Protein AF-A0A970PGW1-F1 (afdb_monomer)

Secondary structure (DSSP, 8-state):
-----TTSBPBHHHHHHHHHHHTT--GGG--S-S-TTS-TT-TTHHHHHHHHHTTS---SSSS---TTSB-BHHHHHHHHHHHHHHTT------S-----TTGGGS-GGGHHHHHHHHHTTSS---GGG---TTSBPBHHHHHHHHHHHHHHHH-GGGGSEEEE-TTS-EEEEETTEEP-SEEEEETTEEEEE-TTSPBP-SEEETTEEE-TTSPBPP-

Foldseek 3Di:
DDDLQQFDFAFPLRLLQVLCVVVVHPLVVQQDAQAPVDDGPPPSRSSVVVCVVLVLDHAPDRHHRRRGDFDFLLRLLSSVVSSCVSVVHDQDQLADFDQAPVNVVRDPVRNVSVRSCCRSLLAFADPPRHRRGGDGDGSNLVVSSVVSVVVCVVPSNVSAAWDAHSHRFTWHHDSRYTDEPDWDQDPNWIWHAYRSRGTDEQDADPNFGAHRVRTTDDD

Structure (mmCIF, N/CA/C/O backbone):
data_AF-A0A970PGW1-F1
#
_entry.id   AF-A0A970PGW1-F1
#
loop_
_atom_site.group_PDB
_atom_site.id
_atom_site.type_symbol
_atom_site.label_atom_id
_atom_site.label_alt_id
_atom_site.label_comp_id
_atom_site.label_asym_id
_atom_site.label_entity_id
_atom_site.label_seq_id
_atom_site.pdbx_PDB_ins_code
_atom_site.Cartn_x
_atom_site.Cartn_y
_atom_site.Cartn_z
_atom_site.occupancy
_atom_site.B_iso_or_equiv
_atom_site.auth_seq_id
_atom_site.auth_comp_id
_atom_site.auth_asym_id
_atom_site.auth_atom_id
_atom_site.pdbx_PDB_model_num
ATOM 1 N N . MET A 1 1 ? -26.359 6.763 -5.182 1.00 41.88 1 MET A N 1
ATOM 2 C CA . MET A 1 1 ? -25.264 6.219 -6.017 1.00 41.88 1 MET A CA 1
ATOM 3 C C . MET A 1 1 ? -24.018 6.079 -5.146 1.00 41.88 1 MET A C 1
ATOM 5 O O . MET A 1 1 ? -23.576 7.086 -4.607 1.00 41.88 1 MET A O 1
ATOM 9 N N . LYS A 1 2 ? -23.495 4.864 -4.924 1.00 62.97 2 LYS A N 1
ATOM 10 C CA . LYS A 1 2 ? -22.219 4.678 -4.207 1.00 62.97 2 LYS A CA 1
ATOM 11 C C . LYS A 1 2 ? -21.085 4.981 -5.196 1.00 62.97 2 LYS A C 1
ATOM 13 O O . LYS A 1 2 ? -20.931 4.252 -6.167 1.00 62.97 2 LYS A O 1
ATOM 18 N N . LYS A 1 3 ? -20.362 6.089 -5.004 1.00 83.75 3 LYS A N 1
ATOM 19 C CA . LYS A 1 3 ? -19.182 6.450 -5.810 1.00 83.75 3 LYS A CA 1
ATOM 20 C C . LYS A 1 3 ? -17.939 5.800 -5.194 1.00 83.75 3 LYS A C 1
ATOM 22 O O . LYS A 1 3 ? -17.823 5.768 -3.973 1.00 83.75 3 LYS A O 1
ATOM 27 N N . PHE A 1 4 ? -17.034 5.276 -6.023 1.00 84.19 4 PHE A N 1
ATOM 28 C CA . PHE A 1 4 ? -15.793 4.644 -5.553 1.00 84.19 4 PHE A CA 1
ATOM 29 C C . PHE A 1 4 ? -14.828 5.647 -4.899 1.00 84.19 4 PHE A C 1
ATOM 31 O O . PHE A 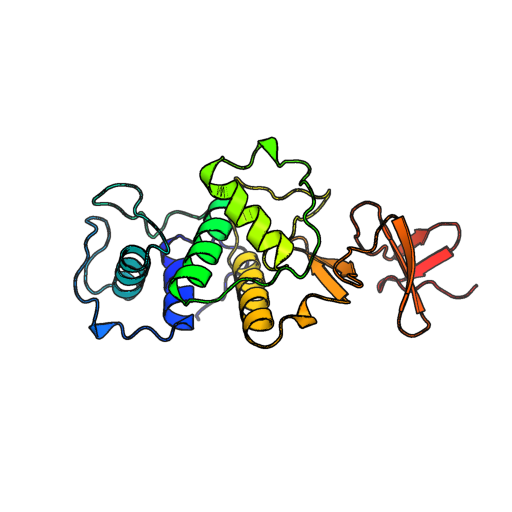1 4 ? -14.155 5.285 -3.936 1.00 84.19 4 PHE A O 1
ATOM 38 N N . SER A 1 5 ? -14.824 6.900 -5.375 1.00 90.88 5 SER A N 1
ATOM 39 C CA . SER A 1 5 ? -14.019 8.021 -4.862 1.00 90.88 5 SER A CA 1
ATOM 40 C C . SER A 1 5 ? -12.519 7.690 -4.748 1.00 90.88 5 SER A C 1
ATOM 42 O O . SER A 1 5 ? -11.995 7.674 -3.634 1.00 90.88 5 SER A O 1
ATOM 44 N N . PRO A 1 6 ? -11.840 7.390 -5.874 1.00 92.81 6 PRO A N 1
ATOM 45 C CA . PRO A 1 6 ? -10.460 6.889 -5.883 1.00 92.81 6 PRO A CA 1
ATOM 46 C C . PRO A 1 6 ? -9.469 7.835 -5.196 1.00 92.81 6 PRO A C 1
ATOM 48 O O . PRO A 1 6 ? -8.634 7.367 -4.429 1.00 92.81 6 PRO A O 1
ATOM 51 N N . ASP A 1 7 ? -9.632 9.145 -5.388 1.00 94.44 7 ASP A N 1
ATOM 52 C CA . ASP A 1 7 ? -8.685 10.168 -4.917 1.00 94.44 7 ASP A CA 1
ATOM 53 C C . ASP A 1 7 ? -8.936 10.618 -3.470 1.00 94.44 7 ASP A C 1
ATOM 55 O O . ASP A 1 7 ? -8.206 11.436 -2.917 1.00 94.44 7 ASP A O 1
ATOM 59 N N . SER A 1 8 ? -9.995 10.116 -2.829 1.00 95.12 8 SER A N 1
ATOM 60 C CA . SER A 1 8 ? -10.241 10.413 -1.417 1.00 95.12 8 SER A CA 1
ATOM 61 C C . SER A 1 8 ? -9.285 9.619 -0.538 1.00 95.12 8 SER A C 1
ATOM 63 O O . SER A 1 8 ? -9.071 8.430 -0.779 1.00 95.12 8 SER A O 1
ATOM 65 N N . TYR A 1 9 ? -8.766 10.243 0.520 1.00 97.12 9 TYR A N 1
ATOM 66 C CA . TYR A 1 9 ? -7.937 9.536 1.489 1.00 97.12 9 TYR A CA 1
ATOM 67 C C . TYR A 1 9 ? -8.718 8.425 2.186 1.00 97.12 9 TYR A C 1
ATOM 69 O O . TYR A 1 9 ? -9.875 8.604 2.585 1.00 97.12 9 TYR A O 1
ATOM 77 N N . ILE A 1 10 ? -8.081 7.268 2.344 1.00 96.00 10 ILE A N 1
ATOM 78 C CA . ILE A 1 10 ? -8.645 6.178 3.129 1.00 96.00 10 ILE A CA 1
ATOM 79 C C . ILE A 1 10 ? -8.407 6.431 4.619 1.00 96.00 10 ILE A C 1
ATOM 81 O O . ILE A 1 10 ? -7.370 6.949 5.038 1.00 96.00 10 ILE A O 1
ATOM 85 N N . THR A 1 11 ? -9.398 6.082 5.434 1.00 96.56 11 THR A N 1
ATOM 86 C CA . THR A 1 11 ? -9.320 6.225 6.887 1.00 96.56 11 THR A CA 1
ATOM 87 C C . THR A 1 11 ? -8.890 4.921 7.546 1.00 96.56 11 THR A C 1
ATOM 89 O O . THR A 1 11 ? -9.058 3.837 6.980 1.00 96.56 11 THR A O 1
ATOM 92 N N . ARG A 1 12 ? -8.403 5.011 8.787 1.00 97.00 12 ARG A N 1
ATOM 93 C CA . ARG A 1 12 ? -8.057 3.845 9.620 1.00 97.00 12 ARG A CA 1
ATOM 94 C C . ARG A 1 12 ? -9.189 2.823 9.693 1.00 97.00 12 ARG A C 1
ATOM 96 O O . ARG A 1 12 ? -8.965 1.644 9.447 1.00 97.00 12 ARG A O 1
ATOM 103 N N . GLY A 1 13 ? -10.408 3.288 9.983 1.00 96.12 13 GLY A N 1
ATOM 104 C CA . GLY A 1 13 ? -11.591 2.431 10.078 1.00 96.12 13 GLY A CA 1
ATOM 105 C C . GLY A 1 13 ? -11.953 1.783 8.741 1.00 96.12 13 GLY A C 1
ATOM 106 O O . GLY A 1 13 ? -12.317 0.609 8.701 1.00 96.12 13 GLY A O 1
ATOM 107 N N . ALA A 1 14 ? -11.808 2.517 7.634 1.00 96.00 14 ALA A N 1
ATOM 108 C CA . ALA A 1 14 ? -12.090 1.992 6.303 1.00 96.00 14 ALA A CA 1
ATOM 109 C C . ALA A 1 14 ? -11.092 0.903 5.878 1.00 96.00 14 ALA A C 1
ATOM 111 O O . ALA A 1 14 ? -11.518 -0.098 5.302 1.00 96.00 14 ALA A O 1
ATOM 112 N N . LEU A 1 15 ? -9.800 1.065 6.189 1.00 97.56 15 LEU A N 1
ATOM 113 C CA . LEU A 1 15 ? -8.778 0.058 5.895 1.00 97.56 15 LEU A CA 1
ATOM 114 C C . LEU A 1 15 ? -9.049 -1.252 6.646 1.00 97.56 15 LEU A C 1
ATOM 116 O O . LEU A 1 15 ? -9.149 -2.300 6.013 1.00 97.56 15 LEU A O 1
ATOM 120 N N . VAL A 1 16 ? -9.251 -1.210 7.967 1.00 97.56 16 VAL A N 1
ATOM 121 C CA . VAL A 1 16 ? -9.511 -2.445 8.735 1.00 97.56 16 VAL A CA 1
ATOM 122 C C . VAL A 1 16 ? -10.857 -3.082 8.401 1.00 97.56 16 VAL A C 1
ATOM 124 O O . VAL A 1 16 ? -10.974 -4.301 8.409 1.00 97.56 16 VAL A O 1
ATOM 127 N N . THR A 1 17 ? -11.851 -2.283 8.003 1.00 96.81 17 THR A N 1
ATOM 128 C CA . THR A 1 17 ? -13.107 -2.815 7.451 1.00 96.81 17 THR A CA 1
ATOM 129 C C . THR A 1 17 ? -12.861 -3.594 6.157 1.00 96.81 17 THR A C 1
ATOM 131 O O . THR A 1 17 ? -13.476 -4.636 5.945 1.00 96.81 17 THR A O 1
ATOM 134 N N . ALA A 1 18 ? -11.979 -3.109 5.275 1.00 96.56 18 ALA A N 1
ATOM 135 C CA . ALA A 1 18 ? -11.628 -3.827 4.051 1.00 96.56 18 ALA A CA 1
ATOM 136 C C . ALA A 1 18 ? -10.903 -5.145 4.365 1.00 96.56 18 ALA A C 1
ATOM 138 O O . ALA A 1 18 ? -11.280 -6.181 3.823 1.00 96.56 18 ALA A O 1
ATOM 139 N N . LEU A 1 19 ? -9.938 -5.121 5.289 1.00 97.56 19 LEU A N 1
ATOM 140 C CA . LEU A 1 19 ? -9.188 -6.310 5.710 1.00 97.56 19 LEU A CA 1
ATOM 141 C C . LEU A 1 19 ? -10.070 -7.356 6.396 1.00 97.56 19 LEU A C 1
ATOM 143 O O . LEU A 1 19 ? -9.983 -8.535 6.075 1.00 97.56 19 LEU A O 1
ATOM 147 N N . GLY A 1 20 ? -10.967 -6.939 7.289 1.00 96.88 20 GLY A N 1
ATOM 148 C CA . GLY A 1 20 ? -11.872 -7.867 7.962 1.00 96.88 20 GLY A CA 1
ATOM 149 C C . GLY A 1 20 ? -12.907 -8.481 7.018 1.00 96.88 20 GLY A C 1
ATOM 150 O O . GLY A 1 20 ? -13.279 -9.637 7.181 1.00 96.88 20 GLY A O 1
ATOM 151 N N . ARG A 1 21 ? -13.332 -7.756 5.974 1.00 95.75 21 ARG A N 1
ATOM 152 C CA . ARG A 1 21 ? -14.133 -8.348 4.888 1.00 95.75 21 ARG A CA 1
ATOM 153 C C . ARG A 1 21 ? -13.336 -9.344 4.058 1.00 95.75 21 ARG A C 1
ATOM 155 O O . ARG A 1 21 ? -13.880 -10.374 3.691 1.00 95.75 21 ARG A O 1
ATOM 162 N N . MET A 1 22 ? -12.074 -9.035 3.771 1.00 93.50 22 MET A N 1
ATOM 163 C CA . MET A 1 22 ? -11.167 -9.933 3.055 1.00 93.50 22 MET A CA 1
ATOM 164 C C . MET A 1 22 ? -10.878 -11.214 3.852 1.00 93.50 22 MET A C 1
ATOM 166 O O . MET A 1 22 ? -10.713 -12.268 3.258 1.00 93.50 22 MET A O 1
ATOM 170 N N . ALA A 1 23 ? -10.879 -11.128 5.185 1.00 93.50 23 ALA A N 1
ATOM 171 C CA . ALA A 1 23 ? -10.781 -12.266 6.098 1.00 93.50 23 ALA A CA 1
ATOM 172 C C . ALA A 1 23 ? -12.127 -12.970 6.374 1.00 93.50 23 ALA A C 1
ATOM 174 O O . ALA A 1 23 ? -12.176 -13.843 7.234 1.00 93.50 23 ALA A O 1
ATOM 175 N N . GLU A 1 24 ? -13.215 -12.565 5.706 1.00 94.12 24 GLU A N 1
ATOM 176 C CA . GLU A 1 24 ? -14.565 -13.118 5.899 1.00 94.12 24 GLU A CA 1
ATOM 177 C C . GLU A 1 24 ? -15.030 -13.126 7.371 1.00 94.12 24 GLU A C 1
ATOM 179 O O . GLU A 1 24 ? -15.673 -14.062 7.844 1.00 94.12 24 GLU A O 1
ATOM 184 N N . LEU A 1 25 ? -14.710 -12.057 8.110 1.00 95.38 25 LEU A N 1
ATOM 185 C CA . LEU A 1 25 ? -14.993 -11.947 9.540 1.00 95.38 25 LEU A CA 1
ATOM 186 C C . LEU A 1 25 ? -16.481 -12.159 9.866 1.00 95.38 25 LEU A C 1
ATOM 188 O O . LEU A 1 25 ? -17.348 -11.419 9.391 1.00 95.38 25 LEU A O 1
ATOM 192 N N . ASP A 1 26 ? -16.756 -13.078 10.793 1.00 94.50 26 ASP A N 1
ATOM 193 C CA . ASP A 1 26 ? -18.057 -13.180 11.455 1.00 94.50 26 ASP A CA 1
ATOM 194 C C . ASP A 1 26 ? -18.230 -12.036 12.461 1.00 94.50 26 ASP A C 1
ATOM 196 O O . ASP A 1 26 ? -17.780 -12.089 13.610 1.00 94.50 26 ASP A O 1
ATOM 200 N N . THR A 1 27 ? -18.909 -10.978 12.022 1.00 94.25 27 THR A N 1
ATOM 201 C CA . THR A 1 27 ? -19.118 -9.767 12.822 1.00 94.25 27 THR A CA 1
ATOM 202 C C . THR A 1 27 ? -19.955 -10.001 14.079 1.00 94.25 27 THR A C 1
ATOM 204 O O . THR A 1 27 ? -19.937 -9.157 14.971 1.00 94.25 27 THR A O 1
ATOM 207 N N . ASN A 1 28 ? -20.676 -11.123 14.187 1.00 92.62 28 ASN A N 1
ATOM 208 C CA . ASN A 1 28 ? -21.498 -11.421 15.364 1.00 92.62 28 ASN A CA 1
ATOM 209 C C . ASN A 1 28 ? -20.662 -11.735 16.611 1.00 92.62 28 ASN A C 1
ATOM 211 O O . ASN A 1 28 ? -21.182 -11.664 17.720 1.00 92.62 28 ASN A O 1
ATOM 215 N N . LYS A 1 29 ? -19.369 -12.038 16.446 1.00 92.62 29 LYS A N 1
ATOM 216 C CA . LYS A 1 29 ? -18.431 -12.226 17.562 1.00 92.62 29 LYS A CA 1
ATOM 217 C C . LYS A 1 29 ? -18.026 -10.910 18.237 1.00 92.62 29 LYS A C 1
ATOM 219 O O . LYS A 1 29 ? -17.529 -10.935 19.356 1.00 92.62 29 LYS A O 1
ATOM 224 N N . TYR A 1 30 ? -18.279 -9.771 17.589 1.00 92.44 30 TYR A N 1
ATOM 225 C CA . TYR A 1 30 ? -17.793 -8.452 17.998 1.00 92.44 30 TYR A CA 1
ATOM 226 C C . TYR A 1 30 ? -18.950 -7.459 18.157 1.00 92.44 30 TYR A C 1
ATOM 228 O O . TYR A 1 30 ? -19.177 -6.587 17.318 1.00 92.44 30 TYR A O 1
ATOM 236 N N . THR A 1 31 ? -19.725 -7.607 19.234 1.00 89.62 31 THR A N 1
ATOM 237 C CA . THR A 1 31 ? -20.941 -6.804 19.475 1.00 89.62 31 THR A CA 1
ATOM 238 C C . THR A 1 31 ? -20.723 -5.572 20.355 1.00 89.62 31 THR A C 1
ATOM 240 O O . THR A 1 31 ? -21.606 -4.719 20.449 1.00 89.62 31 THR A O 1
ATOM 243 N N . THR A 1 32 ? -19.575 -5.474 21.023 1.00 89.38 32 THR A N 1
ATOM 244 C CA . THR A 1 32 ? -19.203 -4.361 21.910 1.00 89.38 32 THR A CA 1
ATOM 245 C C . THR A 1 32 ? -18.129 -3.488 21.271 1.00 89.38 32 THR A C 1
ATOM 247 O O . THR A 1 32 ? -17.485 -3.916 20.328 1.00 89.38 32 THR A O 1
ATOM 250 N N . SER A 1 33 ? -17.943 -2.266 21.777 1.00 91.94 33 SER A N 1
ATOM 251 C CA . SER A 1 33 ? -16.825 -1.395 21.396 1.00 91.94 33 SER A CA 1
ATOM 252 C C . SER A 1 33 ? -15.962 -1.125 22.623 1.00 91.94 33 SER A C 1
ATOM 254 O O . SER A 1 33 ? -16.499 -0.730 23.661 1.00 91.94 33 SER A O 1
ATOM 256 N N . SER A 1 34 ? -14.650 -1.301 22.496 1.00 94.06 34 SER A N 1
ATOM 257 C CA . SER A 1 34 ? -13.645 -0.937 23.501 1.00 94.06 34 SER A CA 1
ATOM 258 C C . SER A 1 34 ? -13.306 0.558 23.457 1.00 94.06 34 SER A C 1
ATOM 260 O O . SER A 1 34 ? -12.672 1.087 24.368 1.00 94.06 34 SER A O 1
ATOM 262 N N . PHE A 1 35 ? -13.743 1.262 22.408 1.00 95.81 35 PHE A N 1
ATOM 263 C CA . PHE A 1 35 ? -13.416 2.663 22.159 1.00 95.81 35 PHE A CA 1
ATOM 264 C C . PHE A 1 35 ? -14.615 3.590 22.372 1.00 95.81 35 PHE A C 1
ATOM 266 O O . PHE A 1 35 ? -15.720 3.343 21.885 1.00 95.81 35 PHE A O 1
ATOM 273 N N . THR A 1 36 ? -14.369 4.709 23.049 1.00 95.38 36 THR A N 1
ATOM 274 C CA . THR A 1 36 ? -15.367 5.743 23.371 1.00 95.38 36 THR A CA 1
ATOM 275 C C . THR A 1 36 ? -15.764 6.590 22.163 1.00 95.38 36 THR A C 1
ATOM 277 O O . THR A 1 36 ? -16.874 7.119 22.114 1.00 95.38 36 THR A O 1
ATOM 280 N N . ASP A 1 37 ? -14.881 6.705 21.167 1.00 95.19 37 ASP A N 1
ATOM 281 C CA . ASP A 1 37 ? -15.116 7.435 19.919 1.00 95.19 37 ASP A CA 1
ATOM 282 C C . ASP A 1 37 ? -15.743 6.566 18.813 1.00 95.19 37 ASP A C 1
ATOM 284 O O . ASP A 1 37 ? -15.896 7.009 17.671 1.00 95.19 37 ASP A O 1
ATOM 288 N N . ILE A 1 38 ? -16.156 5.343 19.158 1.00 91.62 38 ILE A N 1
ATOM 289 C CA . ILE A 1 38 ? -16.879 4.422 18.285 1.00 91.62 38 ILE A CA 1
ATOM 290 C C . ILE A 1 38 ? -18.187 4.034 18.965 1.00 91.62 38 ILE A C 1
ATOM 292 O O . ILE A 1 38 ? -18.222 3.378 20.002 1.00 91.62 38 ILE A O 1
ATOM 296 N N . LYS A 1 39 ? -19.306 4.406 18.340 1.00 82.12 39 LYS A N 1
ATOM 297 C CA . LYS A 1 39 ? -20.616 3.943 18.790 1.00 82.12 39 LYS A CA 1
ATOM 298 C C . LYS A 1 39 ? -20.767 2.452 18.466 1.00 82.12 39 LYS A C 1
ATOM 300 O O . LYS A 1 39 ? -20.655 2.059 17.298 1.00 82.12 39 LYS A O 1
ATOM 305 N N . ALA A 1 40 ? -21.065 1.650 19.488 1.00 72.69 40 ALA A N 1
ATOM 306 C CA . ALA A 1 40 ? -21.402 0.238 19.326 1.00 72.69 40 ALA A CA 1
ATOM 307 C C . ALA A 1 40 ? -22.581 0.06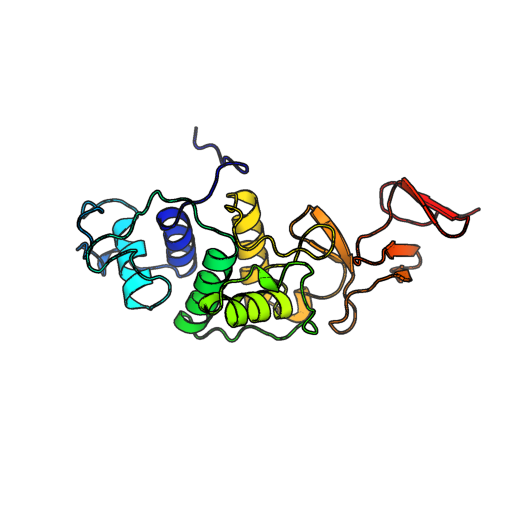3 18.347 1.00 72.69 40 ALA A C 1
ATOM 309 O O . ALA A 1 40 ? -23.499 0.889 18.304 1.00 72.69 40 ALA A O 1
ATOM 310 N N . GLY A 1 41 ? -22.534 -0.992 17.530 1.00 69.19 41 GLY A N 1
ATOM 311 C CA . GLY A 1 41 ? -23.543 -1.273 16.500 1.00 69.19 41 GLY A CA 1
ATOM 312 C C . GLY A 1 41 ? -23.383 -0.485 15.191 1.00 69.19 41 GLY A C 1
ATOM 313 O O . GLY A 1 41 ? -24.215 -0.612 14.295 1.00 69.19 41 GLY A O 1
ATOM 314 N N . THR A 1 42 ? -22.324 0.317 15.035 1.00 81.81 42 THR A N 1
ATOM 315 C CA . THR A 1 42 ? -21.944 0.844 13.713 1.00 81.81 42 THR A CA 1
ATOM 316 C C . THR A 1 42 ? -21.374 -0.269 12.834 1.00 81.81 42 THR A C 1
ATOM 318 O O . THR A 1 42 ? -20.711 -1.181 13.321 1.00 81.81 42 THR A O 1
ATOM 321 N N . THR A 1 43 ? -21.577 -0.185 11.515 1.00 83.25 43 THR A N 1
ATOM 322 C CA . THR A 1 43 ? -21.190 -1.249 10.564 1.00 83.25 43 THR A CA 1
ATOM 323 C C . THR A 1 43 ? -19.689 -1.546 10.513 1.00 83.25 43 THR A C 1
ATOM 325 O O . THR A 1 43 ? -19.298 -2.540 9.914 1.00 83.25 43 THR A O 1
ATOM 328 N N . TYR A 1 44 ? -18.847 -0.669 11.065 1.00 85.94 44 TYR A N 1
ATOM 329 C CA . TYR A 1 44 ? -17.391 -0.819 11.090 1.00 85.94 44 TYR A CA 1
ATOM 330 C C . TYR A 1 44 ? -16.823 -1.156 12.477 1.00 85.94 44 TYR A C 1
ATOM 332 O O . TYR A 1 44 ? -15.665 -1.551 12.563 1.00 85.94 44 TYR A O 1
ATOM 340 N N . SER A 1 45 ? -17.619 -1.035 13.549 1.00 93.94 45 SER A N 1
ATOM 341 C CA . SER A 1 45 ? -17.183 -1.343 14.919 1.00 93.94 45 SER A CA 1
ATOM 342 C C . SER A 1 45 ? -16.687 -2.789 15.069 1.00 93.94 45 SER A C 1
ATOM 344 O O . SER A 1 45 ? -15.578 -2.936 15.575 1.00 93.94 45 SER A O 1
ATOM 346 N N . PRO A 1 46 ? -17.380 -3.826 14.543 1.00 95.75 46 PRO A N 1
ATOM 347 C CA . PRO A 1 46 ? -16.898 -5.207 14.626 1.00 95.75 46 PRO A CA 1
ATOM 348 C C . PRO A 1 46 ? -15.494 -5.408 14.044 1.00 95.75 46 PRO A C 1
ATOM 350 O O . PRO A 1 46 ? -14.651 -6.066 14.643 1.00 95.75 46 PRO A O 1
ATOM 353 N N . TYR A 1 47 ? -15.222 -4.799 12.886 1.00 97.31 47 TYR A N 1
ATOM 354 C CA . TYR A 1 47 ? -13.930 -4.931 12.212 1.00 97.31 47 TYR A CA 1
ATOM 355 C C . TYR A 1 47 ? -12.806 -4.195 12.943 1.00 97.31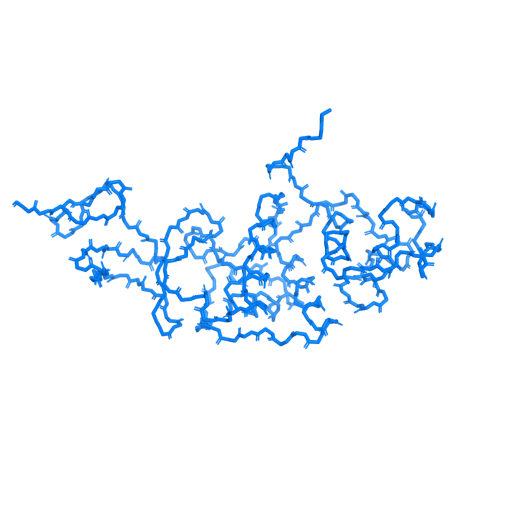 47 TYR A C 1
ATOM 357 O O . TYR A 1 47 ? -11.656 -4.613 12.865 1.00 97.31 47 TYR A O 1
ATOM 365 N N . ILE A 1 48 ? -13.118 -3.091 13.626 1.00 96.94 48 ILE A N 1
ATOM 366 C CA . ILE A 1 48 ? -12.127 -2.360 14.419 1.00 96.94 48 ILE A CA 1
ATOM 367 C C . ILE A 1 48 ? -11.746 -3.166 15.659 1.00 96.94 48 ILE A C 1
ATOM 369 O O . ILE A 1 48 ? -10.557 -3.305 15.926 1.00 96.94 48 ILE A O 1
ATOM 373 N N . GLU A 1 49 ? -12.726 -3.727 16.371 1.00 96.31 49 GLU A N 1
ATOM 374 C CA . GLU A 1 49 ? -12.458 -4.572 17.541 1.00 96.31 49 GLU A CA 1
ATOM 375 C C . GLU A 1 49 ? -11.623 -5.792 17.167 1.00 96.31 49 GLU A C 1
ATOM 377 O O . GLU A 1 49 ? -10.564 -6.000 17.749 1.00 96.31 49 GLU A O 1
ATOM 382 N N . TRP A 1 50 ? -12.038 -6.526 16.132 1.00 97.38 50 TRP A N 1
ATOM 383 C CA . TRP A 1 50 ? -11.277 -7.655 15.603 1.00 97.38 50 TRP A CA 1
ATOM 384 C C . TRP A 1 50 ? -9.845 -7.261 15.233 1.00 97.38 50 TRP A C 1
ATOM 386 O O . TRP A 1 50 ? -8.891 -7.901 15.661 1.00 97.38 50 TRP A O 1
ATOM 396 N N . ALA A 1 51 ? -9.665 -6.164 14.492 1.00 98.12 51 ALA A N 1
ATOM 397 C CA . ALA A 1 51 ? -8.333 -5.736 14.084 1.00 98.12 51 ALA A CA 1
ATOM 398 C C . ALA A 1 51 ? -7.448 -5.320 15.273 1.00 98.12 51 ALA A C 1
ATOM 400 O O . ALA A 1 51 ? -6.224 -5.418 15.188 1.00 98.12 51 ALA A O 1
ATOM 401 N N . CYS A 1 52 ? -8.035 -4.847 16.373 1.00 97.38 52 CYS A N 1
ATOM 402 C CA . CYS A 1 52 ? -7.296 -4.566 17.598 1.00 97.38 52 CYS A CA 1
ATOM 403 C C . CYS A 1 52 ? -6.981 -5.831 18.404 1.00 97.38 52 CYS A C 1
ATOM 405 O O . CYS A 1 52 ? -5.858 -5.945 18.894 1.00 97.38 52 CYS A O 1
ATOM 407 N N . GLU A 1 53 ? -7.919 -6.775 18.508 1.00 96.75 53 GLU A N 1
ATOM 408 C CA . GLU A 1 53 ? -7.727 -8.058 19.199 1.00 96.75 53 GLU A CA 1
ATOM 409 C C . GLU A 1 53 ? -6.640 -8.908 18.526 1.00 96.75 53 GLU A C 1
ATOM 411 O O . GLU A 1 53 ? -5.735 -9.394 19.199 1.00 96.75 53 GLU A O 1
ATOM 416 N N . GLU A 1 54 ? -6.646 -8.980 17.194 1.00 97.31 54 GLU A N 1
ATOM 417 C CA . GLU A 1 54 ? -5.644 -9.707 16.399 1.00 97.31 54 GLU A CA 1
ATOM 418 C C . GLU A 1 54 ? -4.296 -8.968 16.280 1.00 97.31 54 GLU A C 1
ATOM 420 O O . GLU A 1 54 ? -3.374 -9.419 15.601 1.00 97.31 54 GLU A O 1
ATOM 425 N N . GLY A 1 55 ? -4.162 -7.784 16.889 1.00 97.75 55 GLY A N 1
ATOM 426 C CA . GLY A 1 55 ? -2.933 -6.989 16.830 1.00 97.75 55 GLY A CA 1
ATOM 427 C C . GLY A 1 55 ? -2.625 -6.376 15.456 1.00 97.75 55 GLY A C 1
ATOM 428 O O . GLY A 1 55 ? -1.513 -5.891 15.239 1.00 97.75 55 GLY A O 1
ATOM 429 N N . ILE A 1 56 ? -3.597 -6.340 14.540 1.00 98.56 56 ILE A N 1
ATOM 430 C CA . ILE A 1 56 ? -3.468 -5.755 13.195 1.00 98.56 56 ILE A CA 1
ATOM 431 C C . ILE A 1 56 ? -3.233 -4.243 13.284 1.00 98.56 56 ILE A C 1
ATOM 433 O O . ILE A 1 56 ? -2.377 -3.685 12.593 1.00 98.56 56 ILE A O 1
ATOM 437 N N . ILE A 1 57 ? -3.967 -3.567 14.167 1.00 98.06 57 ILE A N 1
ATOM 438 C CA . ILE A 1 57 ? -3.831 -2.132 14.430 1.00 98.06 57 ILE A CA 1
ATOM 439 C C . ILE A 1 57 ? -4.059 -1.840 15.917 1.00 98.06 57 ILE A C 1
ATOM 441 O O . ILE A 1 57 ? -4.806 -2.537 16.592 1.00 98.06 57 ILE A O 1
ATOM 445 N N . LYS A 1 58 ? -3.470 -0.760 16.436 1.00 96.94 58 LYS A N 1
ATOM 446 C CA . LYS A 1 58 ? -3.743 -0.253 17.792 1.00 96.94 58 LYS A CA 1
ATOM 447 C C . LYS A 1 58 ? -4.562 1.032 17.747 1.00 96.94 58 LYS A C 1
ATOM 449 O O . LYS A 1 58 ? -4.457 1.786 16.777 1.00 96.94 58 LYS A O 1
ATOM 454 N N . GLY A 1 59 ? -5.326 1.306 18.806 1.00 96.19 59 GLY A N 1
ATOM 455 C CA . GLY A 1 59 ? -5.933 2.619 19.040 1.00 96.19 59 GLY A CA 1
ATOM 456 C C . GLY A 1 59 ? -4.892 3.743 19.126 1.00 96.19 59 GLY A C 1
ATOM 457 O O . GLY A 1 59 ? -3.693 3.495 19.249 1.00 96.19 59 GLY A O 1
ATOM 458 N N . ILE A 1 60 ? -5.350 4.994 19.046 1.00 96.25 60 ILE A N 1
ATOM 459 C CA . ILE A 1 60 ? -4.488 6.170 19.261 1.00 96.25 60 ILE A CA 1
ATOM 460 C C . ILE A 1 60 ? -4.271 6.461 20.756 1.00 96.25 60 ILE A C 1
ATOM 462 O O . ILE A 1 60 ? -3.332 7.160 21.124 1.00 96.25 60 ILE A O 1
ATOM 466 N N . SER A 1 61 ? -5.141 5.918 21.606 1.00 95.81 61 SER A N 1
ATOM 467 C CA . SER A 1 61 ? -5.024 5.830 23.061 1.00 95.81 61 SER A CA 1
ATOM 468 C C . SER A 1 61 ? -5.680 4.525 23.524 1.00 95.81 61 SER A C 1
ATOM 470 O O . SER A 1 61 ? -6.159 3.740 22.703 1.00 95.81 61 SER A O 1
ATOM 472 N N . ASN A 1 62 ? -5.732 4.302 24.839 1.00 92.94 62 ASN A N 1
ATOM 473 C CA . ASN A 1 62 ? -6.383 3.125 25.423 1.00 92.94 62 ASN A CA 1
ATOM 474 C C . ASN A 1 62 ? -7.889 3.044 25.114 1.00 92.94 62 ASN A C 1
ATOM 476 O O . ASN A 1 62 ? -8.445 1.956 25.104 1.00 92.94 62 ASN A O 1
ATOM 480 N N . ASP A 1 63 ? -8.539 4.183 24.880 1.00 95.44 63 ASP A N 1
ATOM 481 C CA . ASP A 1 63 ? -9.995 4.319 24.780 1.00 95.44 63 ASP A CA 1
ATOM 482 C C . ASP A 1 63 ? -10.457 5.082 23.524 1.00 95.44 63 ASP A C 1
ATOM 484 O O . ASP A 1 63 ? -11.651 5.360 23.381 1.00 95.44 63 ASP A O 1
ATOM 488 N N . LYS A 1 64 ? -9.537 5.430 22.610 1.00 97.38 64 LYS A N 1
ATOM 489 C CA . LYS A 1 64 ? -9.848 6.082 21.326 1.00 97.38 64 LYS A CA 1
ATOM 490 C C . LYS A 1 64 ? -9.138 5.431 20.150 1.00 97.38 64 LYS A C 1
ATOM 492 O O . LYS A 1 64 ? -7.941 5.142 20.202 1.00 97.38 64 LYS A O 1
ATOM 497 N N . PHE A 1 65 ? -9.855 5.297 19.039 1.00 97.50 65 PHE A N 1
ATOM 498 C CA . PHE A 1 65 ? -9.344 4.690 17.810 1.00 97.50 65 PHE A CA 1
ATOM 499 C C . PHE A 1 65 ? -9.092 5.689 16.670 1.00 97.50 65 PHE A C 1
ATOM 501 O O . PHE A 1 65 ? -8.190 5.486 15.849 1.00 97.50 65 PHE A O 1
ATOM 508 N N . ALA A 1 66 ? -9.880 6.764 16.615 1.00 96.81 66 ALA A N 1
ATOM 509 C CA . ALA A 1 66 ? -9.970 7.744 15.536 1.00 96.81 66 ALA A CA 1
ATOM 510 C C . ALA A 1 66 ? -10.317 7.126 14.161 1.00 96.81 66 ALA A C 1
ATOM 512 O O . ALA A 1 66 ? -9.528 7.230 13.216 1.00 96.81 66 ALA A O 1
ATOM 513 N N . PRO A 1 67 ? -11.509 6.513 13.989 1.00 95.94 67 PRO A N 1
ATOM 514 C CA . PRO A 1 67 ? -11.860 5.740 12.787 1.00 95.94 67 PRO A CA 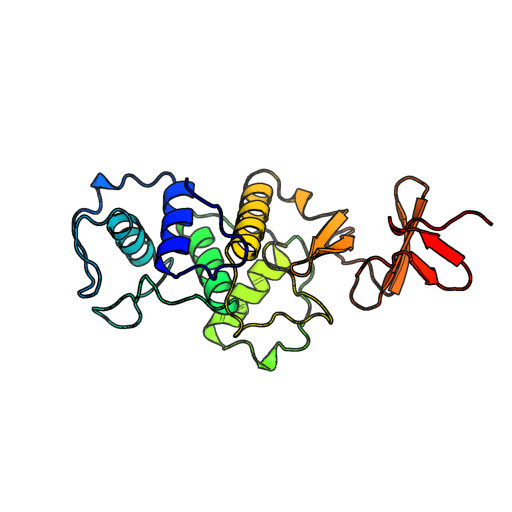1
ATOM 515 C C . PRO A 1 67 ? -11.864 6.554 11.488 1.00 95.94 67 PRO A C 1
ATOM 517 O O . PRO A 1 67 ? -11.644 5.995 10.413 1.00 95.94 67 PRO A O 1
ATOM 520 N N . ASN A 1 68 ? -12.084 7.867 11.588 1.00 95.50 68 ASN A N 1
ATOM 521 C CA . ASN A 1 68 ? -12.144 8.785 10.452 1.00 95.50 68 ASN A CA 1
ATOM 522 C C . ASN A 1 68 ? -10.803 9.472 10.147 1.00 95.50 68 ASN A C 1
ATOM 524 O O . ASN A 1 68 ? -10.731 10.240 9.191 1.00 95.50 68 ASN A O 1
ATOM 528 N N . ARG A 1 69 ? -9.740 9.218 10.928 1.00 97.00 69 ARG A N 1
ATOM 529 C CA . ARG A 1 69 ? -8.415 9.793 10.656 1.00 97.00 69 ARG A CA 1
ATOM 530 C C . ARG A 1 69 ? -7.845 9.166 9.373 1.00 97.00 69 ARG A C 1
ATOM 532 O O . ARG A 1 69 ? -7.795 7.931 9.299 1.00 97.00 69 ARG A O 1
ATOM 539 N N . PRO A 1 70 ? -7.407 9.975 8.390 1.00 97.94 70 PRO A N 1
ATOM 540 C CA . PRO A 1 70 ? -6.628 9.492 7.257 1.00 97.94 70 PRO A CA 1
ATOM 541 C C . PRO A 1 70 ? -5.361 8.773 7.715 1.00 97.94 70 PRO A C 1
ATOM 543 O O . PRO A 1 70 ? -4.772 9.126 8.741 1.00 97.94 70 PRO A O 1
ATOM 546 N N . ILE A 1 71 ? -4.952 7.759 6.963 1.00 97.44 71 ILE A N 1
ATOM 547 C CA . ILE A 1 71 ? -3.803 6.930 7.318 1.00 97.44 71 ILE A CA 1
ATOM 548 C C . ILE A 1 71 ? -2.594 7.234 6.437 1.00 97.44 71 ILE A C 1
ATOM 550 O O . ILE A 1 71 ? -2.731 7.428 5.223 1.00 97.44 71 ILE A O 1
ATOM 554 N N . THR A 1 72 ? -1.416 7.310 7.056 1.00 98.06 72 THR A N 1
ATOM 555 C CA . THR A 1 72 ? -0.172 7.528 6.315 1.00 98.06 72 THR A CA 1
ATOM 556 C C . THR A 1 72 ? 0.314 6.241 5.670 1.00 98.06 72 THR A C 1
ATOM 558 O O . THR A 1 72 ? -0.057 5.131 6.055 1.00 98.06 72 THR A O 1
ATOM 561 N N . ARG A 1 73 ? 1.180 6.385 4.678 1.00 97.62 73 ARG A N 1
ATOM 562 C CA . ARG A 1 73 ? 1.712 5.265 3.911 1.00 97.62 73 ARG A CA 1
ATOM 563 C C . ARG A 1 73 ? 2.559 4.301 4.751 1.00 97.62 73 ARG A C 1
ATOM 565 O O . ARG A 1 73 ? 2.428 3.092 4.599 1.00 97.62 73 ARG A O 1
ATOM 572 N N . GLU A 1 74 ? 3.356 4.799 5.696 1.00 98.38 74 GLU A N 1
ATOM 573 C CA . GLU A 1 74 ? 4.095 3.931 6.632 1.00 98.38 74 GLU A CA 1
ATOM 574 C C . GLU A 1 74 ? 3.170 3.179 7.612 1.00 98.38 74 GLU A C 1
ATOM 576 O O . GLU A 1 74 ? 3.441 2.032 7.964 1.00 98.38 74 GLU A O 1
ATOM 581 N N . GLU A 1 75 ? 2.043 3.787 8.005 1.00 98.50 75 GLU A N 1
ATOM 582 C CA . GLU A 1 75 ? 1.039 3.137 8.853 1.00 98.50 75 GLU A CA 1
ATOM 583 C C . GLU A 1 75 ? 0.319 2.011 8.092 1.00 98.50 75 GLU A C 1
ATOM 585 O O . GLU A 1 75 ? 0.072 0.950 8.666 1.00 98.50 75 GLU A O 1
ATOM 590 N N . VAL A 1 76 ? 0.028 2.202 6.797 1.00 98.38 76 VAL A N 1
ATOM 591 C CA . VAL A 1 76 ? -0.524 1.140 5.933 1.00 98.38 76 VAL A CA 1
ATOM 592 C C . VAL A 1 76 ? 0.432 -0.049 5.854 1.00 98.38 76 VAL A C 1
ATOM 594 O O . VAL A 1 76 ? -0.020 -1.182 6.006 1.00 98.38 76 VAL A O 1
ATOM 597 N N . ALA A 1 77 ? 1.738 0.190 5.687 1.00 98.50 77 ALA A N 1
ATOM 598 C CA . ALA A 1 77 ? 2.729 -0.886 5.610 1.00 98.50 77 ALA A CA 1
ATOM 599 C C . ALA A 1 77 ? 2.712 -1.774 6.861 1.00 98.50 77 ALA A C 1
ATOM 601 O O . ALA A 1 77 ? 2.661 -3.000 6.754 1.00 98.50 77 ALA A O 1
ATOM 602 N N . LEU A 1 78 ? 2.694 -1.161 8.048 1.00 98.75 78 LEU A N 1
ATOM 603 C CA . LEU A 1 78 ? 2.631 -1.900 9.309 1.00 98.75 78 LEU A CA 1
ATOM 604 C C . LEU A 1 78 ? 1.322 -2.665 9.473 1.00 98.75 78 LEU A C 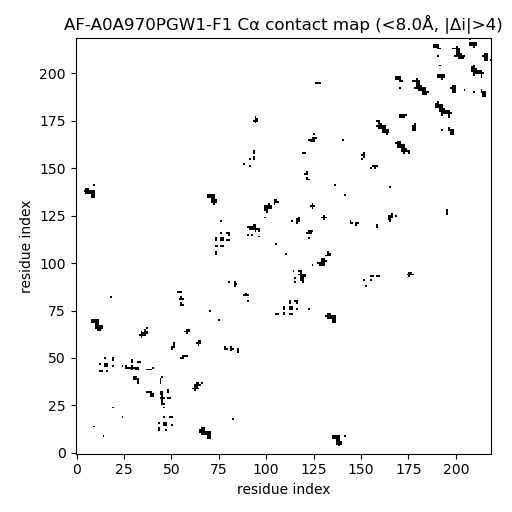1
ATOM 606 O O . LEU A 1 78 ? 1.345 -3.817 9.892 1.00 98.75 78 LEU A O 1
ATOM 610 N N . ILE A 1 79 ? 0.190 -2.066 9.104 1.00 98.69 79 ILE A N 1
ATOM 611 C CA . ILE A 1 79 ? -1.105 -2.750 9.179 1.00 98.69 79 ILE A CA 1
ATOM 612 C C . ILE A 1 79 ? -1.147 -3.963 8.248 1.00 98.69 79 ILE A C 1
ATOM 614 O O . ILE A 1 79 ? -1.627 -5.014 8.658 1.00 98.69 79 ILE A O 1
ATOM 618 N N . LEU A 1 80 ? -0.634 -3.851 7.020 1.00 98.44 80 LEU A N 1
ATOM 619 C CA . LEU A 1 80 ? -0.595 -4.976 6.083 1.00 98.44 80 LEU A CA 1
ATOM 620 C C . LEU A 1 80 ? 0.372 -6.077 6.540 1.00 98.44 80 LEU A C 1
ATOM 622 O O . LEU A 1 80 ? 0.039 -7.255 6.417 1.00 98.44 80 LEU A O 1
ATOM 626 N N . GLN A 1 81 ? 1.527 -5.720 7.116 1.00 98.38 81 GLN A N 1
ATOM 627 C CA . GLN A 1 81 ? 2.432 -6.698 7.730 1.00 98.38 81 GLN A CA 1
ATOM 628 C C . GLN A 1 81 ? 1.756 -7.422 8.901 1.00 98.38 81 GLN A C 1
ATOM 630 O O . GLN A 1 81 ? 1.786 -8.650 8.965 1.00 98.38 81 GLN A O 1
ATOM 635 N N . ASN A 1 82 ? 1.120 -6.683 9.811 1.00 98.62 82 ASN A N 1
ATOM 636 C CA . ASN A 1 82 ? 0.442 -7.282 10.957 1.00 98.62 82 ASN A CA 1
ATOM 637 C C . ASN A 1 82 ? -0.751 -8.136 10.523 1.00 98.62 82 ASN A C 1
ATOM 639 O O . ASN A 1 82 ? -0.971 -9.194 11.096 1.00 98.62 82 ASN A O 1
ATOM 643 N N . TYR A 1 83 ? -1.486 -7.724 9.489 1.00 98.31 83 TYR A N 1
ATOM 644 C CA . TYR A 1 83 ? -2.558 -8.524 8.904 1.00 98.31 83 TYR A CA 1
ATOM 645 C C . TYR A 1 83 ? -2.046 -9.836 8.303 1.00 98.31 83 TYR A C 1
ATOM 647 O O . TYR A 1 83 ? -2.638 -10.886 8.550 1.00 98.31 83 TYR A O 1
ATOM 655 N N . ALA A 1 84 ? -0.926 -9.809 7.572 1.00 96.81 84 ALA A N 1
ATOM 656 C CA . ALA A 1 84 ? -0.279 -11.031 7.098 1.00 96.81 84 ALA A CA 1
ATOM 657 C C . ALA A 1 84 ? 0.078 -11.956 8.275 1.00 96.81 84 ALA A C 1
ATOM 659 O O . ALA A 1 84 ? -0.271 -13.131 8.266 1.00 96.81 84 ALA A O 1
ATOM 660 N N . ASN A 1 85 ? 0.670 -11.409 9.340 1.00 96.12 85 ASN A N 1
ATOM 661 C CA . ASN A 1 85 ? 1.020 -12.180 10.534 1.00 96.12 85 ASN A CA 1
ATOM 662 C C . ASN A 1 85 ? -0.212 -12.762 11.253 1.00 96.12 85 ASN A C 1
ATOM 664 O O . ASN A 1 85 ? -0.205 -13.940 11.599 1.00 96.12 85 ASN A O 1
ATOM 668 N N . ALA A 1 86 ? -1.269 -11.967 11.444 1.00 96.25 86 ALA A N 1
ATOM 669 C CA . ALA A 1 86 ? -2.517 -12.383 12.091 1.00 96.25 86 ALA A CA 1
ATOM 670 C C . ALA A 1 86 ? -3.253 -13.478 11.303 1.00 96.25 86 ALA A C 1
ATOM 672 O O . ALA A 1 86 ? -3.923 -14.329 11.875 1.00 96.25 86 ALA A O 1
ATOM 673 N N . THR A 1 87 ? -3.095 -13.489 9.979 1.00 92.50 87 THR A N 1
ATOM 674 C CA . THR A 1 87 ? -3.644 -14.527 9.093 1.00 92.50 87 THR A CA 1
ATOM 675 C C . THR A 1 87 ? -2.664 -15.677 8.837 1.00 92.50 87 THR A C 1
ATOM 677 O O . THR A 1 87 ? -2.918 -16.527 7.986 1.00 92.50 87 THR A O 1
ATOM 680 N N . TYR A 1 88 ? -1.546 -15.725 9.574 1.00 91.62 88 TYR A N 1
ATOM 681 C CA . TYR A 1 88 ? -0.462 -16.705 9.430 1.00 91.62 88 TYR A CA 1
ATOM 682 C C . TYR A 1 88 ? 0.155 -16.764 8.023 1.00 91.62 88 TYR A C 1
ATOM 684 O O . TYR A 1 88 ? 0.825 -17.734 7.661 1.00 91.62 88 TYR A O 1
ATOM 692 N N . TYR A 1 89 ? -0.036 -15.716 7.225 1.00 92.25 89 TYR A N 1
ATOM 693 C CA . TYR A 1 89 ? 0.538 -15.594 5.901 1.00 92.25 89 TYR A CA 1
ATOM 694 C C . TYR A 1 89 ? 1.973 -15.075 5.986 1.00 92.25 89 TYR A C 1
ATOM 696 O O . TYR A 1 89 ? 2.241 -13.947 6.405 1.00 92.25 89 TYR A O 1
ATOM 704 N N . LYS A 1 90 ? 2.924 -15.897 5.536 1.00 92.00 90 LYS A N 1
ATOM 705 C CA . LYS A 1 90 ? 4.321 -15.486 5.413 1.00 92.00 90 LYS A CA 1
ATOM 706 C C . LYS A 1 90 ? 4.517 -14.731 4.104 1.00 92.00 90 LYS A C 1
ATOM 708 O O . LYS A 1 90 ? 4.472 -15.325 3.030 1.00 92.00 90 LYS A O 1
ATOM 713 N N . LEU A 1 91 ? 4.798 -13.435 4.210 1.00 93.06 91 LEU A N 1
ATOM 714 C CA . LEU A 1 91 ? 5.135 -12.602 3.059 1.00 93.06 91 LEU A CA 1
ATOM 715 C C . LEU A 1 91 ? 6.351 -13.185 2.314 1.00 93.06 91 LEU A C 1
ATOM 717 O O . LEU A 1 91 ? 7.388 -13.429 2.944 1.00 93.06 91 LEU A O 1
ATOM 721 N N . PRO A 1 92 ? 6.246 -13.425 0.997 1.00 91.00 92 PRO A N 1
ATOM 722 C CA . PRO A 1 92 ? 7.359 -13.938 0.219 1.00 91.00 92 PRO A CA 1
ATOM 723 C C . PRO A 1 92 ? 8.415 -12.849 0.017 1.00 91.00 92 PRO A C 1
ATOM 725 O O . PRO A 1 92 ? 8.099 -11.668 -0.119 1.00 91.00 92 PRO A O 1
ATOM 728 N N . ILE A 1 93 ? 9.679 -13.259 -0.062 1.00 90.38 93 ILE A N 1
ATOM 729 C CA . ILE A 1 93 ? 10.759 -12.398 -0.547 1.00 90.38 93 ILE A CA 1
ATOM 730 C C . ILE A 1 93 ? 10.863 -12.660 -2.043 1.00 90.38 93 ILE A C 1
ATOM 732 O O . ILE A 1 93 ? 11.407 -13.674 -2.469 1.00 90.38 93 ILE A O 1
ATOM 736 N N . THR A 1 94 ? 10.266 -11.774 -2.830 1.00 87.25 94 THR A N 1
ATOM 737 C CA . THR A 1 94 ? 10.245 -11.876 -4.298 1.00 87.25 94 THR A CA 1
ATOM 738 C C . THR A 1 94 ? 11.243 -10.933 -4.954 1.00 87.25 94 THR A C 1
ATOM 740 O O . THR A 1 94 ? 11.481 -11.040 -6.156 1.00 87.25 94 THR A O 1
ATOM 743 N N . ARG A 1 95 ? 11.799 -10.001 -4.171 1.00 85.81 95 ARG A N 1
ATOM 744 C CA . ARG A 1 95 ? 12.676 -8.922 -4.615 1.00 85.81 95 ARG A CA 1
ATOM 745 C C . ARG A 1 95 ? 13.792 -8.677 -3.615 1.00 85.81 95 ARG A C 1
ATOM 747 O O . ARG A 1 95 ? 13.594 -8.818 -2.404 1.00 85.81 95 ARG A O 1
ATOM 754 N N . GLU A 1 96 ? 14.931 -8.246 -4.136 1.00 86.56 96 GLU A N 1
ATOM 755 C CA . GLU A 1 96 ? 16.015 -7.726 -3.309 1.00 86.56 96 GLU A CA 1
ATOM 756 C C . GLU A 1 96 ? 15.589 -6.430 -2.618 1.00 86.56 96 GLU A C 1
ATOM 758 O O . GLU A 1 96 ? 14.863 -5.604 -3.179 1.00 86.56 96 GLU A O 1
ATOM 763 N N . MET A 1 97 ? 16.039 -6.260 -1.377 1.00 88.31 97 MET A N 1
ATOM 764 C CA . MET 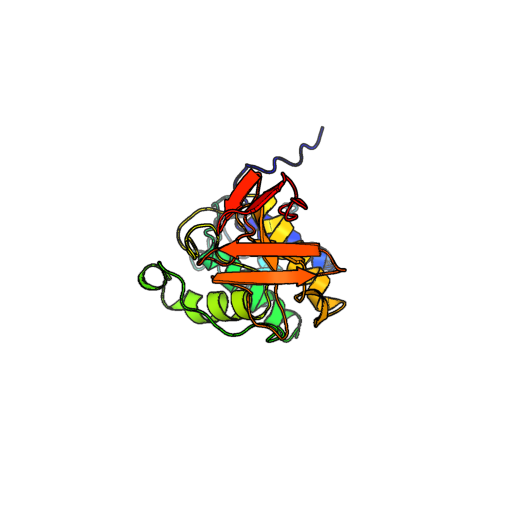A 1 97 ? 15.785 -5.036 -0.627 1.00 88.31 97 MET A CA 1
ATOM 765 C C . MET A 1 97 ? 16.586 -3.887 -1.235 1.00 88.31 97 MET A C 1
ATOM 767 O O . MET A 1 97 ? 17.780 -4.025 -1.503 1.00 88.31 97 MET A O 1
ATOM 771 N N . THR A 1 98 ? 15.954 -2.729 -1.391 1.00 87.44 98 THR A N 1
ATOM 772 C CA . THR A 1 98 ? 16.633 -1.508 -1.830 1.00 87.44 98 THR A CA 1
ATOM 773 C C . THR A 1 98 ? 16.322 -0.354 -0.891 1.00 87.44 98 THR A C 1
ATOM 775 O O . THR A 1 98 ? 15.233 -0.249 -0.326 1.00 87.44 98 THR A O 1
ATOM 778 N N . THR A 1 99 ? 17.282 0.548 -0.721 1.00 90.69 99 THR A N 1
ATOM 779 C CA . THR A 1 99 ? 17.108 1.712 0.151 1.00 90.69 99 THR A CA 1
ATOM 780 C C . THR A 1 99 ? 16.368 2.821 -0.584 1.00 90.69 99 THR A C 1
ATOM 782 O O . THR A 1 99 ? 16.891 3.370 -1.550 1.00 90.69 99 THR A O 1
ATOM 785 N N . TYR A 1 100 ? 15.194 3.203 -0.082 1.00 93.81 100 TYR A N 1
ATOM 786 C CA . TYR A 1 100 ? 14.468 4.372 -0.578 1.00 93.81 100 TYR A CA 1
ATOM 787 C C . TYR A 1 100 ? 15.252 5.673 -0.367 1.00 93.81 100 TYR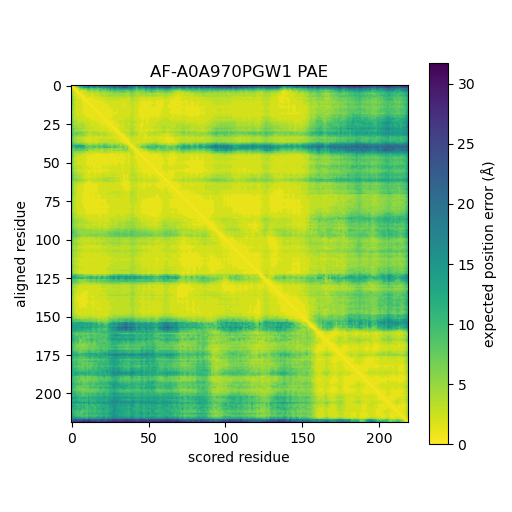 A C 1
ATOM 789 O O . TYR A 1 100 ? 15.920 5.853 0.655 1.00 93.81 100 TYR A O 1
ATOM 797 N N . ALA A 1 101 ? 15.115 6.615 -1.301 1.00 94.44 101 ALA A N 1
ATOM 798 C CA . ALA A 1 101 ? 15.785 7.916 -1.241 1.00 94.44 101 ALA A CA 1
ATOM 799 C C . ALA A 1 101 ? 15.410 8.726 0.018 1.00 94.44 101 ALA A C 1
ATOM 801 O O . ALA A 1 101 ? 16.213 9.500 0.534 1.00 94.44 101 ALA A O 1
ATOM 802 N N . ASP A 1 102 ? 14.207 8.513 0.552 1.00 96.44 102 ASP A N 1
ATOM 803 C CA . ASP A 1 102 ? 13.666 9.142 1.757 1.00 96.44 102 ASP A CA 1
ATOM 804 C C . ASP A 1 102 ? 13.607 8.187 2.964 1.00 96.44 102 ASP A C 1
ATOM 806 O O . ASP A 1 102 ? 12.842 8.412 3.905 1.00 96.44 102 ASP A O 1
ATOM 810 N N . ALA A 1 103 ? 14.444 7.141 2.988 1.00 96.12 103 ALA A N 1
ATOM 811 C CA . ALA A 1 103 ? 14.468 6.150 4.068 1.00 96.12 103 ALA A CA 1
ATOM 812 C C . ALA A 1 103 ? 14.700 6.757 5.468 1.00 96.12 103 ALA A C 1
ATOM 814 O O . ALA A 1 103 ? 14.240 6.209 6.471 1.00 96.12 103 ALA A O 1
ATOM 815 N N . SER A 1 104 ? 15.372 7.909 5.554 1.00 97.44 104 SER A N 1
ATOM 816 C CA . SER A 1 104 ? 15.560 8.660 6.804 1.00 97.44 104 SER A CA 1
ATOM 817 C C . SER A 1 104 ? 14.258 9.240 7.374 1.00 97.44 104 SER A C 1
ATOM 819 O O . SER A 1 104 ? 14.180 9.485 8.576 1.00 97.44 104 SER A O 1
ATOM 821 N N . SER A 1 105 ? 13.229 9.423 6.540 1.00 98.06 105 SER A N 1
ATOM 822 C CA . SER A 1 105 ? 11.908 9.927 6.938 1.00 98.06 105 SER A CA 1
ATOM 823 C C . SER A 1 105 ? 10.964 8.822 7.427 1.00 98.06 105 SER A C 1
ATOM 825 O O . SER A 1 105 ? 9.895 9.122 7.966 1.00 98.06 105 SER A O 1
ATOM 827 N N . ILE A 1 106 ? 11.337 7.549 7.256 1.00 98.44 106 ILE A N 1
ATOM 828 C CA . ILE A 1 106 ? 10.563 6.404 7.746 1.00 98.44 106 ILE A CA 1
ATOM 829 C C . ILE A 1 106 ? 10.766 6.293 9.257 1.00 98.44 106 ILE A C 1
ATOM 831 O O . ILE A 1 106 ? 11.889 6.112 9.743 1.00 98.44 106 ILE A O 1
ATOM 835 N N . SER A 1 107 ? 9.675 6.379 10.021 1.00 98.50 107 SER A N 1
ATOM 836 C CA . SER A 1 107 ? 9.773 6.254 11.477 1.00 98.50 107 SER A CA 1
ATOM 837 C C . SER A 1 107 ? 10.173 4.833 11.882 1.00 98.50 107 SER A C 1
ATOM 839 O O . SER A 1 107 ? 9.736 3.854 11.282 1.00 98.50 107 SER A O 1
ATOM 841 N N . SER A 1 108 ? 10.999 4.722 12.929 1.00 98.19 108 SER A N 1
ATOM 842 C CA . SER A 1 108 ? 11.611 3.453 13.362 1.00 98.19 108 SER A CA 1
ATOM 843 C C . SER A 1 108 ? 10.641 2.269 13.480 1.00 98.19 108 SER A C 1
ATOM 845 O O . SER A 1 108 ? 11.008 1.199 13.003 1.00 98.19 108 SER A O 1
ATOM 847 N N . PRO A 1 109 ? 9.422 2.419 14.045 1.00 97.50 109 PRO A N 1
ATOM 848 C CA . PRO A 1 109 ? 8.489 1.297 14.185 1.00 97.50 109 PRO A CA 1
ATOM 849 C C . PRO A 1 109 ? 7.968 0.725 12.860 1.00 97.50 109 PRO A C 1
ATOM 851 O O . PRO A 1 109 ? 7.413 -0.366 12.855 1.00 97.50 109 PRO A O 1
ATOM 854 N N . TYR A 1 110 ? 8.113 1.454 11.751 1.00 98.38 110 TYR A N 1
ATOM 855 C CA . TYR A 1 110 ? 7.568 1.063 10.452 1.00 98.38 110 TYR A CA 1
ATOM 856 C C . TYR A 1 110 ? 8.623 0.498 9.499 1.00 98.38 110 TYR A C 1
ATOM 858 O O . TYR A 1 110 ? 8.256 -0.032 8.457 1.00 98.38 110 TYR A O 1
ATOM 866 N N . LYS A 1 111 ? 9.922 0.592 9.821 1.00 97.56 111 LYS A N 1
ATOM 867 C CA . LYS A 1 111 ? 11.007 0.218 8.896 1.00 97.56 111 LYS A CA 1
ATOM 868 C C . LYS A 1 111 ? 10.914 -1.232 8.431 1.00 97.56 111 LYS A C 1
ATOM 870 O O . LYS A 1 111 ? 10.951 -1.483 7.231 1.00 97.56 111 LYS A O 1
ATOM 875 N N . ASP A 1 112 ? 10.718 -2.161 9.361 1.00 97.50 112 ASP A N 1
ATOM 876 C CA . ASP A 1 112 ? 10.626 -3.586 9.032 1.00 97.50 112 ASP A CA 1
ATOM 877 C C . ASP A 1 112 ? 9.398 -3.886 8.171 1.00 97.50 112 ASP A C 1
ATOM 879 O O . ASP A 1 112 ? 9.472 -4.668 7.226 1.00 97.50 112 ASP A O 1
ATOM 883 N N . ALA A 1 113 ? 8.276 -3.221 8.453 1.00 98.31 113 ALA A N 1
ATOM 884 C CA . ALA A 1 113 ? 7.064 -3.348 7.660 1.00 98.31 113 ALA A CA 1
ATOM 885 C C . ALA A 1 113 ? 7.238 -2.788 6.246 1.00 98.31 113 ALA A C 1
ATOM 887 O O . ALA A 1 113 ? 6.867 -3.445 5.277 1.00 98.31 113 ALA A O 1
ATOM 888 N N . VAL A 1 114 ? 7.847 -1.609 6.109 1.00 98.00 114 VAL A N 1
ATOM 889 C CA . VAL A 1 114 ? 8.139 -1.003 4.804 1.00 98.00 114 VAL A CA 1
ATOM 890 C C . VAL A 1 114 ? 9.056 -1.906 3.978 1.00 98.00 114 VAL A C 1
ATOM 892 O O . VAL A 1 114 ? 8.767 -2.162 2.810 1.00 98.00 114 VAL A O 1
ATOM 895 N N . ASN A 1 115 ? 10.103 -2.452 4.595 1.00 96.31 115 ASN A N 1
ATOM 896 C CA . ASN A 1 115 ? 11.018 -3.392 3.954 1.00 96.31 115 ASN A CA 1
ATOM 897 C C . ASN A 1 115 ? 10.300 -4.676 3.513 1.00 96.31 115 ASN A C 1
ATOM 899 O O . ASN A 1 115 ? 10.425 -5.090 2.362 1.00 96.31 115 ASN A O 1
ATOM 903 N N . ALA A 1 116 ? 9.487 -5.275 4.388 1.00 96.88 116 ALA A N 1
ATOM 904 C CA . ALA A 1 116 ? 8.731 -6.482 4.062 1.00 96.88 116 ALA A CA 1
ATOM 905 C C . ALA A 1 116 ? 7.739 -6.248 2.909 1.00 96.88 116 ALA A C 1
ATOM 907 O O . ALA A 1 116 ? 7.641 -7.070 1.999 1.00 96.88 116 ALA A O 1
ATOM 908 N N . MET A 1 117 ? 7.034 -5.112 2.908 1.00 96.50 117 MET A N 1
ATOM 909 C CA . MET A 1 117 ? 6.109 -4.753 1.829 1.00 96.50 117 MET A CA 1
ATOM 910 C C . MET A 1 117 ? 6.830 -4.492 0.499 1.00 96.50 117 MET A C 1
ATOM 912 O O . MET A 1 117 ? 6.285 -4.836 -0.552 1.00 96.50 117 MET A O 1
ATOM 916 N N . GLN A 1 118 ? 8.044 -3.928 0.532 1.00 94.44 118 GLN A N 1
ATOM 917 C CA . GLN A 1 118 ? 8.887 -3.742 -0.653 1.00 94.44 118 GLN A CA 1
ATOM 918 C C . GLN A 1 118 ? 9.334 -5.090 -1.230 1.00 94.44 118 GLN A C 1
ATOM 920 O O . GLN A 1 118 ? 9.147 -5.341 -2.420 1.00 94.44 118 GLN A O 1
ATOM 925 N N . GLN A 1 119 ? 9.888 -5.968 -0.391 1.00 93.25 119 GLN A N 1
ATOM 926 C CA . GLN A 1 119 ? 10.415 -7.271 -0.814 1.00 93.25 119 GLN A CA 1
ATOM 927 C C . GLN A 1 119 ? 9.319 -8.223 -1.308 1.00 93.25 119 GLN A C 1
ATOM 929 O O . GLN A 1 119 ? 9.550 -9.034 -2.209 1.00 93.25 119 GLN A O 1
ATOM 934 N N . ALA A 1 120 ? 8.111 -8.103 -0.756 1.00 93.12 120 ALA A N 1
ATOM 935 C CA . ALA A 1 120 ? 6.936 -8.809 -1.251 1.00 93.12 120 ALA A CA 1
ATOM 936 C C . ALA A 1 120 ? 6.378 -8.202 -2.549 1.00 93.12 120 ALA A C 1
ATOM 938 O O . ALA A 1 120 ? 5.602 -8.851 -3.235 1.00 93.12 120 ALA A O 1
ATOM 939 N N . GLY A 1 121 ? 6.751 -6.967 -2.898 1.00 91.12 121 GLY A N 1
ATOM 940 C CA . GLY A 1 121 ? 6.222 -6.253 -4.060 1.00 91.12 121 GLY A CA 1
ATOM 941 C C . GLY A 1 121 ? 4.814 -5.679 -3.878 1.00 91.12 121 GLY A C 1
ATOM 942 O O . GLY A 1 121 ? 4.144 -5.366 -4.859 1.00 91.12 121 GLY A O 1
ATOM 943 N N . ILE A 1 122 ? 4.364 -5.516 -2.632 1.00 93.56 122 ILE A N 1
ATOM 944 C CA . ILE A 1 122 ? 3.024 -5.014 -2.284 1.00 93.56 122 ILE A CA 1
ATOM 945 C C . ILE A 1 122 ? 2.994 -3.486 -2.298 1.00 93.56 122 ILE A C 1
ATOM 947 O O . ILE A 1 122 ? 2.089 -2.886 -2.882 1.00 93.56 122 ILE A O 1
ATOM 951 N N . MET A 1 123 ? 3.988 -2.866 -1.657 1.00 93.81 123 MET A N 1
ATOM 952 C CA . MET A 1 123 ? 4.163 -1.415 -1.624 1.00 93.81 123 MET A CA 1
ATOM 953 C C . MET A 1 123 ? 5.510 -1.080 -2.242 1.00 93.81 123 MET A C 1
ATOM 955 O O . MET A 1 123 ? 6.562 -1.300 -1.639 1.00 93.81 123 MET A O 1
ATOM 959 N N . MET A 1 124 ? 5.457 -0.561 -3.461 1.00 82.94 124 MET A N 1
ATOM 960 C CA . MET A 1 124 ? 6.631 -0.104 -4.192 1.00 82.94 124 MET A CA 1
ATOM 961 C C . MET A 1 124 ? 6.813 1.391 -3.962 1.00 82.94 124 MET A C 1
ATOM 963 O O . MET A 1 124 ? 5.836 2.113 -3.777 1.00 82.94 124 MET A O 1
ATOM 967 N N . GLY A 1 125 ? 8.054 1.874 -3.958 1.00 82.62 125 GLY A N 1
ATOM 968 C CA . GLY A 1 125 ? 8.300 3.313 -4.046 1.00 82.62 125 GLY A CA 1
ATOM 969 C C . GLY A 1 125 ? 7.645 3.899 -5.298 1.00 82.62 125 GLY A C 1
ATOM 970 O O . GLY A 1 125 ? 7.322 3.171 -6.235 1.00 82.62 125 GLY A O 1
ATOM 971 N N . GLY A 1 126 ? 7.420 5.206 -5.283 1.00 78.94 126 GLY A N 1
ATOM 972 C CA . GLY A 1 126 ? 7.013 5.941 -6.475 1.00 78.94 126 GLY A CA 1
ATOM 973 C C . GLY A 1 126 ? 8.218 6.557 -7.180 1.00 78.94 126 GLY A C 1
ATOM 974 O O . GLY A 1 126 ? 9.352 6.080 -7.079 1.00 78.94 126 GLY A O 1
ATOM 975 N N . SER A 1 127 ? 7.963 7.697 -7.819 1.00 81.38 127 SER A N 1
ATOM 976 C CA . SER A 1 127 ? 8.961 8.491 -8.535 1.00 81.38 127 SER A CA 1
ATOM 977 C C . SER A 1 127 ? 10.221 8.767 -7.705 1.00 81.38 127 SER A C 1
ATOM 979 O O . SER A 1 127 ? 10.154 8.988 -6.493 1.00 81.38 127 SER A O 1
ATOM 981 N N . ASN A 1 128 ? 11.378 8.793 -8.376 1.00 82.19 128 ASN A N 1
ATOM 982 C CA . ASN A 1 128 ? 12.694 9.028 -7.767 1.00 82.19 128 ASN A CA 1
ATOM 983 C C . ASN A 1 128 ? 13.051 8.047 -6.638 1.00 82.19 128 ASN A C 1
ATOM 985 O O . ASN A 1 128 ? 13.830 8.386 -5.747 1.00 82.19 128 ASN A O 1
ATOM 989 N N . HIS A 1 129 ? 12.476 6.842 -6.651 1.00 85.44 129 HIS A N 1
ATOM 990 C CA . HIS A 1 129 ? 12.719 5.827 -5.630 1.00 85.44 129 HIS A CA 1
ATOM 991 C C . HIS A 1 129 ? 12.354 6.294 -4.203 1.00 85.44 129 HIS A C 1
ATOM 993 O O . HIS A 1 129 ? 13.030 5.955 -3.228 1.00 85.44 129 HIS A O 1
ATOM 999 N N . MET A 1 130 ? 11.292 7.098 -4.070 1.00 92.25 130 MET A N 1
ATOM 1000 C CA . MET A 1 130 ? 10.787 7.593 -2.782 1.00 92.25 130 MET A CA 1
ATOM 1001 C C . MET A 1 130 ? 9.630 6.735 -2.259 1.00 92.25 130 MET A C 1
ATOM 1003 O O . MET A 1 130 ? 8.726 6.365 -3.010 1.00 92.25 130 MET A O 1
ATOM 1007 N N . PHE A 1 131 ? 9.611 6.463 -0.955 1.00 95.50 131 PHE A N 1
ATOM 1008 C CA . PHE A 1 131 ? 8.512 5.760 -0.294 1.00 95.50 131 PHE A CA 1
ATOM 1009 C C . PHE A 1 131 ? 7.373 6.691 0.135 1.00 95.50 131 PHE A C 1
ATOM 1011 O O . PHE A 1 131 ? 6.226 6.256 0.168 1.00 95.50 131 PHE A O 1
ATOM 1018 N N . ASN A 1 132 ? 7.658 7.957 0.441 1.00 96.12 132 ASN A N 1
ATOM 1019 C CA . ASN A 1 132 ? 6.716 8.964 0.934 1.00 96.12 132 ASN A CA 1
ATOM 1020 C C . ASN A 1 132 ? 5.994 8.553 2.240 1.00 96.12 132 ASN A C 1
ATOM 1022 O O . ASN A 1 132 ? 4.760 8.531 2.291 1.00 96.12 132 ASN A O 1
ATOM 1026 N N . PRO A 1 133 ? 6.726 8.244 3.333 1.00 97.50 133 PRO A N 1
ATOM 1027 C CA . PRO A 1 133 ? 6.169 7.597 4.526 1.00 97.50 133 PRO A CA 1
ATOM 1028 C C . PRO A 1 133 ? 5.076 8.401 5.235 1.00 97.50 133 PRO A C 1
ATOM 1030 O O . PRO A 1 133 ? 4.168 7.816 5.825 1.00 97.50 133 PRO A O 1
ATOM 1033 N N . LYS A 1 134 ? 5.158 9.736 5.196 1.00 97.81 134 LYS A N 1
ATOM 1034 C CA . LYS A 1 134 ? 4.245 10.641 5.918 1.00 97.81 134 LYS A CA 1
ATOM 1035 C C . LYS A 1 134 ? 3.022 11.059 5.105 1.00 97.81 134 LYS A C 1
ATOM 1037 O O . LYS A 1 134 ? 2.112 11.667 5.662 1.00 97.81 134 LYS A O 1
ATOM 1042 N N . SER A 1 135 ? 2.991 10.739 3.815 1.00 96.44 135 SER A N 1
ATOM 1043 C CA . SER A 1 135 ? 1.878 11.093 2.938 1.00 96.44 135 SER A CA 1
ATOM 1044 C C . SER A 1 135 ? 0.644 10.263 3.273 1.00 96.44 135 SER A C 1
ATOM 1046 O O . SER A 1 135 ? 0.749 9.071 3.578 1.00 96.44 135 SER A O 1
ATOM 1048 N N . TYR A 1 136 ? -0.531 10.891 3.219 1.00 97.00 136 TYR A N 1
ATOM 1049 C CA . TYR A 1 136 ? -1.797 10.170 3.320 1.00 97.00 136 TYR A CA 1
ATOM 1050 C C . TYR A 1 136 ? -2.049 9.352 2.060 1.00 97.00 136 TYR A C 1
ATOM 1052 O O . TYR A 1 136 ? -1.718 9.786 0.960 1.00 97.00 136 TYR A O 1
ATOM 1060 N N . THR A 1 137 ? -2.656 8.183 2.239 1.00 94.88 137 THR A N 1
ATOM 1061 C CA . THR A 1 137 ? -2.946 7.256 1.140 1.00 94.88 137 THR A CA 1
ATOM 1062 C C . THR A 1 137 ? -4.377 7.406 0.647 1.00 94.88 137 THR A C 1
ATOM 1064 O O . THR A 1 137 ? -5.329 7.546 1.423 1.00 94.88 137 THR A O 1
ATOM 1067 N N . THR A 1 138 ? -4.537 7.391 -0.666 1.00 95.44 138 THR A N 1
ATOM 1068 C CA . THR A 1 138 ? -5.826 7.410 -1.351 1.00 95.44 138 THR A CA 1
ATOM 1069 C C . THR A 1 138 ? -6.462 6.022 -1.375 1.00 95.44 138 THR A C 1
ATOM 1071 O O . THR A 1 138 ? -5.821 4.986 -1.169 1.00 95.44 138 THR A O 1
ATOM 1074 N N . ARG A 1 139 ? -7.767 5.983 -1.647 1.00 94.69 139 ARG A N 1
ATOM 1075 C CA . ARG A 1 139 ? -8.506 4.729 -1.830 1.00 94.69 139 ARG A CA 1
ATOM 1076 C C . ARG A 1 139 ? -7.994 3.932 -3.027 1.00 94.69 139 ARG A C 1
ATOM 1078 O O . ARG A 1 139 ? -8.003 2.706 -2.956 1.00 94.69 139 ARG A O 1
ATOM 1085 N N . ALA A 1 140 ? -7.555 4.603 -4.090 1.00 92.75 140 ALA A N 1
ATOM 1086 C CA . ALA A 1 140 ? -6.954 3.948 -5.246 1.00 92.75 140 ALA A CA 1
ATOM 1087 C C . ALA A 1 140 ? -5.626 3.272 -4.886 1.00 92.75 140 ALA A C 1
ATOM 1089 O O . ALA A 1 140 ? -5.471 2.083 -5.149 1.00 92.75 140 ALA A O 1
ATOM 1090 N N . GLU A 1 141 ? -4.718 3.981 -4.209 1.00 92.94 141 GLU A N 1
ATOM 1091 C CA . GLU A 1 141 ? -3.422 3.425 -3.799 1.00 92.94 141 GLU A CA 1
ATOM 1092 C C . GLU A 1 141 ? -3.589 2.187 -2.917 1.00 92.94 141 GLU A C 1
ATOM 1094 O O . GLU A 1 141 ? -3.012 1.139 -3.204 1.00 92.94 141 GLU A O 1
ATOM 1099 N N . VAL A 1 142 ? -4.438 2.257 -1.886 1.00 94.38 142 VAL A N 1
ATOM 1100 C CA . VAL A 1 142 ? -4.678 1.092 -1.022 1.00 94.38 142 VAL A CA 1
ATOM 1101 C C . VAL A 1 142 ? -5.385 -0.039 -1.765 1.00 94.38 142 VAL A C 1
ATOM 1103 O O . VAL A 1 142 ? -5.077 -1.203 -1.525 1.00 94.38 142 VAL A O 1
ATOM 1106 N N . SER A 1 143 ? -6.290 0.262 -2.699 1.00 93.50 143 SER A N 1
ATOM 1107 C CA . SER A 1 143 ? -6.902 -0.772 -3.540 1.00 93.50 143 SER A CA 1
ATOM 1108 C C . SER A 1 143 ? -5.855 -1.509 -4.380 1.00 93.50 143 SER A C 1
ATOM 1110 O O . SER A 1 143 ? -5.931 -2.731 -4.493 1.00 93.50 143 SER A O 1
ATOM 1112 N N . SER A 1 144 ? -4.870 -0.797 -4.934 1.00 92.25 144 SER A N 1
ATOM 1113 C CA . SER A 1 144 ? -3.758 -1.401 -5.674 1.00 92.25 144 SER A CA 1
ATOM 1114 C C . SER A 1 144 ? -2.868 -2.255 -4.767 1.00 92.25 144 SER A C 1
ATOM 1116 O O . SER A 1 144 ? -2.525 -3.377 -5.132 1.00 92.25 144 SER A O 1
ATOM 1118 N N . MET A 1 145 ? -2.558 -1.786 -3.554 1.00 94.69 145 MET A N 1
ATOM 1119 C CA . MET A 1 145 ? -1.790 -2.563 -2.568 1.00 94.69 145 MET A CA 1
ATOM 1120 C C . MET A 1 145 ? -2.513 -3.855 -2.171 1.00 94.69 145 MET A C 1
ATOM 1122 O O . MET A 1 145 ? -1.909 -4.924 -2.185 1.00 94.69 145 MET A O 1
ATOM 1126 N N . LEU A 1 146 ? -3.814 -3.780 -1.866 1.00 94.38 146 LEU A N 1
ATOM 1127 C CA . LEU A 1 146 ? -4.629 -4.953 -1.532 1.00 94.38 146 LEU A CA 1
ATOM 1128 C C . LEU A 1 146 ? -4.734 -5.921 -2.712 1.00 94.38 146 LEU A C 1
ATOM 1130 O O . LEU A 1 146 ? -4.658 -7.129 -2.517 1.00 94.38 146 LEU A O 1
ATOM 1134 N N . HIS A 1 147 ? -4.856 -5.409 -3.937 1.00 91.88 147 HIS A N 1
ATOM 1135 C CA . HIS A 1 147 ? -4.844 -6.246 -5.131 1.00 91.88 147 HIS A CA 1
ATOM 1136 C C . HIS A 1 147 ? -3.533 -7.036 -5.258 1.00 91.88 147 HIS A C 1
ATOM 1138 O O . HIS A 1 147 ? -3.578 -8.252 -5.439 1.00 91.88 147 HIS A O 1
ATOM 1144 N N . ARG A 1 148 ? -2.375 -6.378 -5.097 1.00 92.38 148 ARG A N 1
ATOM 1145 C CA . ARG A 1 148 ? -1.062 -7.049 -5.114 1.00 92.38 148 ARG A CA 1
ATOM 1146 C C . ARG A 1 148 ? -0.924 -8.055 -3.973 1.00 92.38 148 ARG A C 1
ATOM 1148 O O . ARG A 1 148 ? -0.460 -9.167 -4.205 1.00 92.38 148 ARG A O 1
ATOM 1155 N N . PHE A 1 149 ? -1.388 -7.704 -2.773 1.00 92.56 149 PHE A N 1
ATOM 1156 C CA . PHE A 1 149 ? -1.425 -8.617 -1.629 1.00 92.56 149 PHE A CA 1
ATOM 1157 C C . PHE A 1 149 ? -2.199 -9.901 -1.970 1.00 92.56 149 PHE A C 1
ATOM 1159 O O . PHE A 1 149 ? -1.668 -10.995 -1.810 1.00 92.56 149 PHE A O 1
ATOM 1166 N N . ILE A 1 150 ? -3.418 -9.779 -2.506 1.00 89.94 150 ILE A N 1
ATOM 1167 C CA . ILE A 1 150 ? -4.255 -10.928 -2.889 1.00 89.94 150 ILE A CA 1
ATOM 1168 C C . ILE A 1 150 ? -3.583 -11.755 -3.995 1.00 89.94 150 ILE A C 1
ATOM 1170 O O . ILE A 1 150 ? -3.528 -12.980 -3.896 1.00 89.94 150 ILE A O 1
ATOM 1174 N N . LYS A 1 151 ? -3.024 -11.107 -5.025 1.00 86.88 151 LYS A N 1
ATOM 1175 C CA . LYS A 1 151 ? -2.311 -11.780 -6.127 1.00 86.88 151 LYS A CA 1
ATOM 1176 C C . LYS A 1 151 ? -1.200 -12.694 -5.589 1.00 86.88 151 LYS A C 1
ATOM 1178 O O . LYS A 1 151 ? -1.123 -13.855 -5.978 1.00 86.88 151 LYS A O 1
ATOM 1183 N N . LEU A 1 152 ? -0.421 -12.203 -4.621 1.00 85.38 152 LEU A N 1
ATOM 1184 C CA . LEU A 1 152 ? 0.654 -12.959 -3.970 1.00 85.38 152 LEU A CA 1
ATOM 1185 C C . LEU A 1 152 ? 0.149 -14.127 -3.125 1.00 85.38 152 LEU A C 1
ATOM 1187 O O . LEU A 1 152 ? 0.793 -15.171 -3.109 1.00 85.38 152 LEU A O 1
ATOM 1191 N N . THR A 1 153 ? -0.988 -13.967 -2.439 1.00 79.94 153 THR A N 1
ATOM 1192 C CA . THR A 1 153 ? -1.584 -15.073 -1.666 1.00 79.94 153 THR A CA 1
ATOM 1193 C C . THR A 1 153 ? -2.056 -16.228 -2.552 1.00 79.94 153 THR A C 1
ATOM 1195 O O . THR A 1 153 ? -2.183 -17.347 -2.063 1.00 79.94 153 THR A O 1
ATOM 1198 N N . ILE A 1 154 ? -2.292 -15.971 -3.844 1.00 81.31 154 ILE A N 1
ATOM 1199 C CA . ILE A 1 154 ? -2.674 -16.983 -4.837 1.00 81.31 154 ILE A CA 1
ATOM 1200 C C . ILE A 1 154 ? -1.426 -17.575 -5.508 1.00 81.31 154 ILE A C 1
ATOM 1202 O O . ILE A 1 154 ? -1.287 -18.795 -5.557 1.00 81.31 154 ILE A O 1
ATOM 1206 N N . ASP A 1 155 ? -0.524 -16.727 -6.016 1.00 78.31 155 ASP A N 1
ATOM 1207 C CA . ASP A 1 155 ? 0.723 -17.144 -6.668 1.00 78.31 155 ASP A CA 1
ATOM 1208 C C . ASP A 1 155 ? 1.855 -16.115 -6.441 1.00 78.31 155 ASP A C 1
ATOM 1210 O O . ASP A 1 155 ? 1.839 -15.028 -7.028 1.00 78.31 155 ASP A O 1
ATOM 1214 N N . PRO A 1 156 ? 2.887 -16.443 -5.642 1.00 68.88 156 PRO A N 1
ATOM 1215 C CA . PRO A 1 156 ? 4.034 -15.565 -5.402 1.00 68.88 156 PRO A CA 1
ATOM 1216 C C . PRO A 1 156 ? 4.875 -15.230 -6.646 1.00 68.88 156 PRO A C 1
ATOM 1218 O O . PRO A 1 156 ? 5.554 -14.201 -6.654 1.00 68.88 156 PRO A O 1
ATOM 1221 N N . ALA A 1 157 ? 4.848 -16.054 -7.705 1.00 71.88 157 ALA A N 1
ATOM 1222 C CA . ALA A 1 157 ? 5.595 -15.796 -8.943 1.00 71.88 157 ALA A CA 1
ATOM 1223 C C . ALA A 1 157 ? 5.088 -14.548 -9.682 1.00 71.88 157 ALA A C 1
ATOM 1225 O O . ALA A 1 157 ? 5.795 -13.963 -10.505 1.00 71.88 157 ALA A O 1
ATOM 1226 N N . THR A 1 158 ? 3.886 -14.092 -9.337 1.00 71.94 158 THR A N 1
ATOM 1227 C CA . THR A 1 158 ? 3.236 -12.937 -9.944 1.00 71.94 158 THR A CA 1
ATOM 1228 C C . THR A 1 158 ? 3.886 -11.589 -9.638 1.00 71.94 158 THR A C 1
ATOM 1230 O O . THR A 1 158 ? 3.441 -10.599 -10.207 1.00 71.94 158 THR A O 1
ATOM 1233 N N . ALA A 1 159 ? 4.915 -11.529 -8.785 1.00 72.81 159 ALA A N 1
ATOM 1234 C CA . ALA A 1 159 ? 5.710 -10.321 -8.538 1.00 72.81 159 ALA A CA 1
ATOM 1235 C C . ALA A 1 159 ? 6.893 -10.122 -9.513 1.00 72.81 159 ALA A C 1
ATOM 1237 O O . ALA A 1 159 ? 7.678 -9.185 -9.323 1.00 72.81 159 ALA A O 1
ATOM 1238 N N . GLN A 1 160 ? 7.033 -10.996 -10.521 1.00 83.00 160 GLN A N 1
ATOM 1239 C CA . GLN A 1 160 ? 8.026 -10.930 -11.602 1.00 83.00 160 GLN A CA 1
ATOM 1240 C C . GLN A 1 160 ? 7.417 -10.369 -12.901 1.00 83.00 160 GLN A C 1
ATOM 1242 O O . GLN A 1 160 ? 6.207 -10.416 -13.104 1.00 83.00 160 GLN A O 1
ATOM 1247 N N . GLY A 1 161 ? 8.267 -9.909 -13.821 1.00 89.19 161 GLY A N 1
ATOM 1248 C CA . GLY A 1 161 ? 7.853 -9.382 -15.121 1.00 89.19 161 GLY A CA 1
ATOM 1249 C C . GLY A 1 161 ? 7.362 -7.937 -15.049 1.00 89.19 161 GLY A C 1
ATOM 1250 O O . GLY A 1 161 ? 7.889 -7.140 -14.270 1.00 89.19 161 GLY A O 1
ATOM 1251 N N . TRP A 1 162 ? 6.388 -7.598 -15.899 1.00 91.00 162 TRP A N 1
ATOM 1252 C CA . TRP A 1 162 ? 5.796 -6.262 -15.978 1.00 91.00 162 TRP A CA 1
ATOM 1253 C C . TRP A 1 162 ? 4.952 -5.949 -14.745 1.00 91.00 162 TRP A C 1
ATOM 1255 O O . TRP A 1 162 ? 3.967 -6.630 -14.468 1.00 91.00 162 TRP A O 1
ATOM 1265 N N . GLU A 1 163 ? 5.297 -4.871 -14.054 1.00 87.94 163 GLU A N 1
ATOM 1266 C CA . GLU A 1 163 ? 4.567 -4.384 -12.887 1.00 87.94 163 GLU A CA 1
ATOM 1267 C C . GLU A 1 163 ? 4.399 -2.868 -12.969 1.00 87.94 163 GLU A C 1
ATOM 1269 O O . GLU A 1 163 ? 5.221 -2.174 -13.560 1.00 87.94 163 GLU A O 1
ATOM 1274 N N . ILE A 1 164 ? 3.326 -2.345 -12.383 1.00 85.62 164 ILE A N 1
ATOM 1275 C CA . ILE A 1 164 ? 3.109 -0.900 -12.263 1.00 85.62 164 ILE A CA 1
ATOM 1276 C C . ILE A 1 164 ? 3.459 -0.508 -10.831 1.00 85.62 164 ILE A C 1
ATOM 1278 O O . ILE A 1 164 ? 2.917 -1.108 -9.900 1.00 85.62 164 ILE A O 1
ATOM 1282 N N . ASP A 1 165 ? 4.340 0.472 -10.648 1.00 84.94 165 ASP A N 1
ATOM 1283 C CA . ASP A 1 165 ? 4.692 1.021 -9.337 1.00 84.94 165 ASP A CA 1
ATOM 1284 C C . ASP A 1 165 ? 3.516 1.793 -8.699 1.00 84.94 165 ASP A C 1
ATOM 1286 O O . ASP A 1 165 ? 2.388 1.809 -9.201 1.00 84.94 165 ASP A O 1
ATOM 1290 N N . ASP A 1 166 ? 3.751 2.440 -7.560 1.00 82.19 166 ASP A N 1
ATOM 1291 C CA . ASP A 1 166 ? 2.687 3.194 -6.889 1.00 82.19 166 ASP A CA 1
ATOM 1292 C C . ASP A 1 166 ? 2.441 4.584 -7.502 1.00 82.19 166 ASP A C 1
ATOM 1294 O O . ASP A 1 166 ? 1.456 5.232 -7.156 1.00 82.19 166 ASP A O 1
ATOM 1298 N N . SER A 1 167 ? 3.284 5.022 -8.443 1.00 82.31 167 SER A N 1
ATOM 1299 C CA . SER A 1 167 ? 3.116 6.254 -9.222 1.00 82.31 167 SER A CA 1
ATOM 1300 C C . SER A 1 167 ? 2.507 6.034 -10.616 1.00 82.31 167 SER A C 1
ATOM 1302 O O . SER A 1 167 ? 2.273 6.997 -11.347 1.00 82.31 167 SER A O 1
ATOM 1304 N N . GLY A 1 168 ? 2.193 4.787 -10.985 1.00 85.50 168 GLY A N 1
ATOM 1305 C CA . GLY A 1 168 ? 1.632 4.438 -12.293 1.00 85.50 168 GLY A CA 1
ATOM 1306 C C . GLY A 1 168 ? 2.684 4.186 -13.380 1.00 85.50 168 GLY A C 1
ATOM 1307 O O . GLY A 1 168 ? 2.341 4.079 -14.560 1.00 85.50 168 GLY A O 1
ATOM 1308 N N . GLN A 1 169 ? 3.960 4.105 -13.014 1.00 88.94 169 GLN A N 1
ATOM 1309 C CA . GLN A 1 169 ? 5.064 3.826 -13.920 1.00 88.94 169 GLN A CA 1
ATOM 1310 C C . GLN A 1 169 ? 5.253 2.322 -14.103 1.00 88.94 169 GLN A C 1
ATOM 1312 O O . GLN A 1 169 ? 5.199 1.548 -13.151 1.00 88.94 169 GLN A O 1
ATOM 1317 N N . TRP A 1 170 ? 5.502 1.910 -15.346 1.00 92.50 170 TRP A N 1
ATOM 1318 C CA . TRP A 1 170 ? 5.843 0.526 -15.651 1.00 92.50 170 TRP A CA 1
ATOM 1319 C C . TRP A 1 170 ? 7.283 0.233 -15.242 1.00 92.50 170 TRP A C 1
ATOM 1321 O O . TRP A 1 170 ? 8.200 0.953 -15.634 1.00 92.50 170 TRP A O 1
ATOM 1331 N N . LEU A 1 171 ? 7.456 -0.849 -14.497 1.00 91.38 171 LEU A N 1
ATOM 1332 C CA . LEU A 1 171 ? 8.714 -1.462 -14.102 1.00 91.38 171 LEU A CA 1
ATOM 1333 C C . LEU A 1 171 ? 8.785 -2.870 -14.697 1.00 91.38 171 LEU A C 1
ATOM 1335 O O . LEU A 1 171 ? 7.765 -3.463 -15.065 1.00 91.38 171 LEU A O 1
ATOM 1339 N N . TYR A 1 172 ? 9.990 -3.433 -14.737 1.00 92.69 172 TYR A N 1
ATOM 1340 C CA . TYR A 1 172 ? 10.182 -4.838 -15.075 1.00 92.69 172 TYR A CA 1
ATOM 1341 C C . TYR A 1 172 ? 11.114 -5.522 -14.078 1.00 92.69 172 TYR A C 1
ATOM 1343 O O . TYR A 1 172 ? 12.202 -5.021 -13.791 1.00 92.69 172 TYR A O 1
ATOM 1351 N N . TYR A 1 173 ? 10.699 -6.681 -13.569 1.00 89.81 173 TYR A N 1
ATOM 1352 C CA . TYR A 1 173 ? 11.480 -7.500 -12.644 1.00 89.81 173 TYR A CA 1
ATOM 1353 C C . TYR A 1 173 ? 11.881 -8.824 -13.293 1.00 89.81 173 TYR A C 1
ATOM 1355 O O . TYR A 1 173 ? 11.053 -9.519 -13.882 1.00 89.81 173 TYR A O 1
ATOM 1363 N N . LYS A 1 174 ? 13.156 -9.197 -13.165 1.00 87.38 174 LYS A N 1
ATOM 1364 C CA . LYS A 1 174 ? 13.671 -10.503 -13.587 1.00 87.38 174 LYS A CA 1
ATOM 1365 C C . LYS A 1 174 ? 14.494 -11.100 -12.458 1.00 87.38 174 LYS A C 1
ATOM 1367 O O . LYS A 1 174 ? 15.412 -10.448 -11.975 1.00 87.38 174 LYS A O 1
ATOM 1372 N N . GLU A 1 175 ? 14.169 -12.332 -12.064 1.00 84.19 175 GLU A N 1
ATOM 1373 C CA . GLU A 1 175 ? 14.856 -13.039 -10.969 1.00 84.19 175 GLU A CA 1
ATOM 1374 C C . GLU A 1 175 ? 14.862 -12.214 -9.665 1.00 84.19 175 GLU A C 1
ATOM 1376 O O . GLU A 1 175 ? 15.833 -12.190 -8.919 1.00 84.19 175 GLU A O 1
ATOM 1381 N N . GLY A 1 176 ? 13.775 -11.476 -9.417 1.00 78.31 176 GLY A N 1
ATOM 1382 C CA . GLY A 1 176 ? 13.617 -10.585 -8.265 1.00 78.31 176 GLY A CA 1
ATOM 1383 C C . GLY A 1 176 ? 14.390 -9.268 -8.339 1.00 78.31 176 GLY A C 1
ATOM 1384 O O . GLY A 1 176 ? 14.243 -8.421 -7.457 1.00 78.31 176 GLY A O 1
ATOM 1385 N N . LEU A 1 177 ? 15.158 -9.040 -9.402 1.00 84.12 177 LEU A N 1
ATOM 1386 C CA . LEU A 1 177 ? 15.891 -7.800 -9.617 1.00 84.12 177 LEU A CA 1
ATOM 1387 C C . LEU A 1 177 ? 15.103 -6.859 -10.523 1.00 84.12 177 LEU A C 1
ATOM 1389 O O . LEU A 1 177 ? 14.671 -7.237 -11.615 1.00 84.12 177 LEU A O 1
ATOM 1393 N N . MET A 1 178 ? 14.953 -5.612 -10.076 1.00 89.56 178 MET A N 1
ATOM 1394 C CA . MET A 1 178 ? 14.420 -4.544 -10.916 1.00 89.56 178 MET A CA 1
ATOM 1395 C C . MET A 1 178 ? 15.396 -4.268 -12.060 1.00 89.56 178 MET A C 1
ATOM 1397 O O . MET A 1 178 ? 16.597 -4.081 -11.853 1.00 89.56 178 MET A O 1
ATOM 1401 N N . VAL A 1 179 ? 14.880 -4.235 -13.279 1.00 93.38 179 VAL A N 1
ATOM 1402 C CA . VAL A 1 179 ? 15.644 -3.852 -14.460 1.00 93.38 179 VAL A CA 1
ATOM 1403 C C . VAL A 1 179 ? 15.742 -2.329 -14.503 1.00 93.38 179 VAL A C 1
ATOM 1405 O O . VAL A 1 179 ? 14.729 -1.644 -14.514 1.00 93.38 179 VAL A O 1
ATOM 1408 N N . ALA A 1 180 ? 16.968 -1.808 -14.522 1.00 93.56 180 ALA A N 1
ATOM 1409 C CA . ALA A 1 180 ? 17.253 -0.375 -14.556 1.00 93.56 180 ALA A CA 1
ATOM 1410 C C . ALA A 1 180 ? 18.546 -0.087 -15.333 1.00 93.56 180 ALA A C 1
ATOM 1412 O O . ALA A 1 180 ? 19.422 -0.954 -15.425 1.00 93.56 180 ALA A O 1
ATOM 1413 N N . ASN A 1 181 ? 18.667 1.136 -15.858 1.00 94.81 181 ASN A N 1
ATOM 1414 C CA . ASN A 1 181 ? 19.813 1.646 -16.629 1.00 94.81 181 ASN A CA 1
ATOM 1415 C C . ASN A 1 181 ? 20.219 0.780 -17.835 1.00 94.81 181 ASN A C 1
ATOM 1417 O O . ASN A 1 181 ? 21.410 0.643 -18.126 1.00 94.81 181 ASN A O 1
ATOM 1421 N N . LYS A 1 182 ? 19.265 0.145 -18.524 1.00 97.12 182 LYS A N 1
ATOM 1422 C CA . LYS A 1 182 ? 19.590 -0.714 -19.672 1.00 97.12 182 LYS A CA 1
ATOM 1423 C C . LYS A 1 182 ? 18.431 -0.934 -20.631 1.00 97.12 182 LYS A C 1
ATOM 1425 O O . LYS A 1 182 ? 17.261 -0.888 -20.252 1.00 97.12 182 LYS A O 1
ATOM 1430 N N . TRP A 1 183 ? 18.806 -1.285 -21.859 1.00 97.56 183 TRP A N 1
ATOM 1431 C CA . TRP A 1 183 ? 17.932 -1.946 -22.816 1.00 97.56 183 TRP A CA 1
ATOM 1432 C C . TRP A 1 183 ? 17.705 -3.407 -22.415 1.00 97.56 183 TRP A C 1
ATOM 1434 O O . TRP A 1 183 ? 18.640 -4.108 -22.018 1.00 97.56 183 TRP A O 1
ATOM 1444 N N . LEU A 1 184 ? 16.474 -3.883 -22.560 1.00 97.19 184 LEU A N 1
ATOM 1445 C CA . LEU A 1 184 ? 16.100 -5.280 -22.391 1.00 97.19 184 LEU A CA 1
ATOM 1446 C C . LEU A 1 184 ? 15.157 -5.698 -23.520 1.00 97.19 184 LEU A C 1
ATOM 1448 O O . LEU A 1 184 ? 14.222 -4.970 -23.854 1.00 97.19 184 LEU A O 1
ATOM 1452 N N . GLN A 1 185 ? 15.407 -6.877 -24.087 1.00 96.75 185 GLN A N 1
ATOM 1453 C CA . GLN A 1 185 ? 14.496 -7.494 -25.041 1.00 96.75 185 GLN A CA 1
ATOM 1454 C C . GLN A 1 185 ? 13.471 -8.357 -24.293 1.00 96.75 185 GLN A C 1
ATOM 1456 O O . GLN A 1 185 ? 13.855 -9.221 -23.502 1.00 96.75 185 GLN A O 1
ATOM 1461 N N . ILE A 1 186 ? 12.184 -8.103 -24.528 1.00 95.06 186 ILE A N 1
ATOM 1462 C CA . ILE A 1 186 ? 11.040 -8.826 -23.959 1.00 95.06 186 ILE A CA 1
ATOM 1463 C C . ILE A 1 186 ? 10.109 -9.144 -25.128 1.00 95.06 186 ILE A C 1
ATOM 1465 O O . ILE A 1 186 ? 9.714 -8.229 -25.847 1.00 95.06 186 ILE A O 1
ATOM 1469 N N . ASP A 1 187 ? 9.801 -10.424 -25.342 1.00 93.06 187 ASP A N 1
ATOM 1470 C CA . ASP A 1 187 ? 8.965 -10.897 -26.457 1.00 93.06 187 ASP A CA 1
ATOM 1471 C C . ASP A 1 187 ? 9.386 -10.293 -27.812 1.00 93.06 187 ASP A C 1
ATOM 1473 O O . ASP A 1 187 ? 8.605 -9.645 -28.509 1.00 93.06 187 ASP A O 1
ATOM 1477 N N . ASP A 1 188 ? 10.677 -10.445 -28.132 1.00 93.94 188 ASP A N 1
ATOM 1478 C CA . ASP A 1 188 ? 11.361 -9.933 -29.330 1.00 93.94 188 ASP A CA 1
ATOM 1479 C C . ASP A 1 188 ? 11.390 -8.403 -29.507 1.00 93.94 188 ASP A C 1
ATOM 1481 O O . ASP A 1 188 ? 12.027 -7.901 -30.436 1.00 93.94 188 ASP A O 1
ATOM 1485 N N . LYS A 1 189 ? 10.821 -7.635 -28.577 1.00 96.50 189 LYS A N 1
ATOM 1486 C CA . LYS A 1 189 ? 10.780 -6.168 -28.610 1.00 96.50 189 LYS A CA 1
ATOM 1487 C C . LYS A 1 189 ? 11.768 -5.553 -27.631 1.00 96.50 189 LYS A C 1
ATOM 1489 O O . LYS A 1 189 ? 11.991 -6.077 -26.544 1.00 96.50 189 LYS A O 1
ATOM 1494 N N . TRP A 1 190 ? 12.354 -4.421 -28.010 1.00 97.50 190 TRP A N 1
ATOM 1495 C CA . TRP A 1 190 ? 13.321 -3.706 -27.178 1.00 97.50 190 TRP A CA 1
ATOM 1496 C C . TRP A 1 190 ? 12.656 -2.609 -26.354 1.00 97.50 190 TRP A C 1
ATOM 1498 O O . TRP A 1 190 ? 11.951 -1.764 -26.901 1.00 97.50 190 TRP A O 1
ATOM 1508 N N . TYR A 1 191 ? 12.962 -2.598 -25.060 1.00 97.88 191 TYR A N 1
ATOM 1509 C CA . TYR A 1 191 ? 12.500 -1.615 -24.084 1.00 97.88 191 TYR A CA 1
ATOM 1510 C C . TYR A 1 191 ? 13.695 -1.049 -23.325 1.00 97.88 191 TYR A C 1
ATOM 1512 O O . TYR A 1 191 ? 14.650 -1.781 -23.055 1.00 97.88 191 TYR A O 1
ATOM 1520 N N . TYR A 1 192 ? 13.647 0.229 -22.958 1.00 97.69 192 TYR A N 1
ATOM 1521 C CA . TYR A 1 192 ? 14.662 0.840 -22.104 1.00 97.69 192 TYR A CA 1
ATOM 1522 C C . TYR A 1 192 ? 14.087 1.201 -20.740 1.00 97.69 192 TYR A C 1
ATOM 1524 O O . TYR A 1 192 ? 13.024 1.818 -20.652 1.00 97.69 192 TYR A O 1
ATOM 1532 N N . PHE A 1 193 ? 14.823 0.856 -19.687 1.00 96.75 193 PHE A N 1
ATOM 1533 C CA . PHE A 1 193 ? 14.469 1.176 -18.309 1.00 96.75 193 PHE A CA 1
ATOM 1534 C C . PHE A 1 193 ? 15.453 2.197 -17.740 1.00 96.75 193 PHE A C 1
ATOM 1536 O O . PHE A 1 193 ? 16.670 1.988 -17.780 1.00 96.75 193 PHE A O 1
ATOM 1543 N N . ASN A 1 194 ? 14.911 3.290 -17.206 1.00 93.81 194 ASN A N 1
ATOM 1544 C CA . ASN A 1 194 ? 15.648 4.411 -16.631 1.00 93.81 194 ASN A CA 1
ATOM 1545 C C . ASN A 1 194 ? 16.390 4.013 -15.345 1.00 93.81 194 ASN A C 1
ATOM 1547 O O . ASN A 1 194 ? 16.310 2.879 -14.868 1.00 93.81 194 ASN A O 1
ATOM 1551 N N . ALA A 1 195 ? 17.117 4.966 -14.761 1.00 90.38 195 ALA A N 1
ATOM 1552 C CA . ALA A 1 195 ? 17.878 4.742 -13.536 1.00 90.38 195 ALA A CA 1
ATOM 1553 C C . ALA A 1 195 ? 17.016 4.358 -12.328 1.00 90.38 195 ALA A C 1
ATOM 1555 O O . ALA A 1 195 ? 17.449 3.564 -11.497 1.00 90.38 195 ALA A O 1
ATOM 1556 N N . ASP A 1 196 ? 15.798 4.889 -12.257 1.00 85.44 196 ASP A N 1
ATOM 1557 C CA . ASP A 1 196 ? 14.803 4.551 -11.239 1.00 85.44 196 ASP A CA 1
ATOM 1558 C C . ASP A 1 196 ? 13.999 3.280 -11.575 1.00 85.44 196 ASP A C 1
ATOM 1560 O O . ASP A 1 196 ? 13.122 2.894 -10.808 1.00 85.44 196 ASP A O 1
ATOM 1564 N N . GLY A 1 197 ? 14.317 2.614 -12.692 1.00 89.81 197 GLY A N 1
ATOM 1565 C CA . GLY A 1 197 ? 13.642 1.414 -13.185 1.00 89.81 197 GLY A CA 1
ATOM 1566 C C . GLY A 1 197 ? 12.398 1.686 -14.028 1.00 89.81 197 GLY A C 1
ATOM 1567 O O . GLY A 1 197 ? 11.836 0.742 -14.578 1.00 89.81 1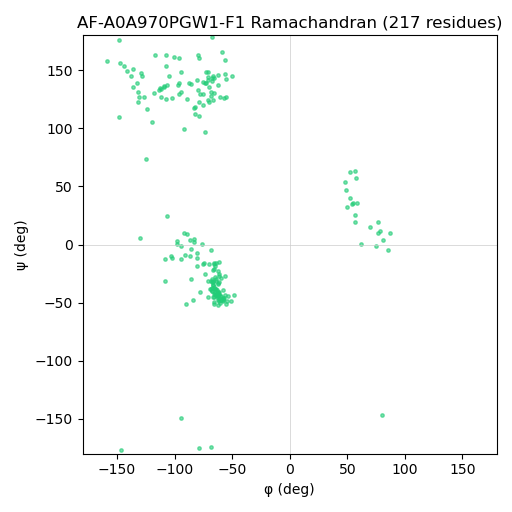97 GLY A O 1
ATOM 1568 N N . SER A 1 198 ? 11.970 2.944 -14.165 1.00 93.62 198 SER A N 1
ATOM 1569 C CA . SER A 1 198 ? 10.791 3.293 -14.960 1.00 93.62 198 SER A CA 1
ATOM 1570 C C . SER A 1 198 ? 11.010 3.044 -16.455 1.00 93.62 198 SER A C 1
ATOM 1572 O O . SER A 1 198 ? 12.082 3.310 -17.003 1.00 93.62 198 SER A O 1
ATOM 1574 N N . LEU A 1 199 ? 9.982 2.539 -17.138 1.00 96.75 199 LEU A N 1
ATOM 1575 C CA . LEU A 1 199 ? 9.983 2.349 -18.586 1.00 96.75 199 LEU A CA 1
ATOM 1576 C C . LEU A 1 199 ? 10.024 3.705 -19.307 1.00 96.75 199 LEU A C 1
ATOM 1578 O O . LEU A 1 199 ? 9.136 4.544 -19.125 1.00 96.75 199 LEU A O 1
ATOM 1582 N N . ALA A 1 200 ? 11.012 3.896 -20.181 1.00 96.50 200 ALA A N 1
ATOM 1583 C CA . ALA A 1 200 ? 11.058 5.039 -21.084 1.00 96.50 200 ALA A CA 1
ATOM 1584 C C . ALA A 1 200 ? 9.945 4.935 -22.141 1.00 96.50 200 ALA A C 1
ATOM 1586 O O . ALA A 1 200 ? 9.784 3.896 -22.777 1.00 96.50 200 ALA A O 1
ATOM 1587 N N . LYS A 1 201 ? 9.187 6.018 -22.343 1.00 96.44 201 LYS A N 1
ATOM 1588 C CA . LYS A 1 201 ? 8.082 6.100 -23.315 1.00 96.44 201 LYS A CA 1
ATOM 1589 C C . LYS A 1 201 ? 8.116 7.442 -24.039 1.00 96.44 201 LYS A C 1
ATOM 1591 O O . LYS A 1 201 ? 8.446 8.450 -23.416 1.00 96.44 201 LYS A O 1
ATOM 1596 N N . SER A 1 202 ? 7.747 7.453 -25.318 1.00 96.00 202 SER A N 1
ATOM 1597 C CA . SER A 1 202 ? 7.642 8.657 -26.160 1.00 96.00 202 SER A CA 1
ATOM 1598 C C . SER A 1 202 ? 8.879 9.564 -26.091 1.00 96.00 202 SER A C 1
ATOM 1600 O O . SER A 1 202 ? 8.766 10.771 -25.881 1.00 96.00 202 SER A O 1
ATOM 1602 N N . THR A 1 203 ? 10.071 8.978 -26.207 1.00 96.38 203 THR A N 1
ATOM 1603 C CA . THR A 1 203 ? 11.344 9.695 -26.044 1.00 96.38 203 THR A CA 1
ATOM 1604 C C . THR A 1 203 ? 12.447 9.102 -26.925 1.00 96.38 203 THR A C 1
ATOM 1606 O O . THR A 1 203 ? 12.238 8.107 -27.618 1.00 96.38 203 THR A O 1
ATOM 1609 N N . LEU A 1 204 ? 13.626 9.723 -26.915 1.00 95.69 204 LEU A N 1
ATOM 1610 C CA . LEU A 1 204 ? 14.827 9.238 -27.585 1.00 95.69 204 LEU A CA 1
ATOM 1611 C C . LEU A 1 204 ? 15.817 8.714 -26.540 1.00 95.69 204 LEU A C 1
ATOM 1613 O O . LEU A 1 204 ? 16.211 9.453 -25.638 1.00 95.69 204 LEU A O 1
ATOM 1617 N N . VAL A 1 205 ? 16.254 7.465 -26.685 1.00 96.31 205 VAL A N 1
ATOM 1618 C CA . VAL A 1 205 ? 17.273 6.847 -25.826 1.00 96.31 205 VAL A CA 1
ATOM 1619 C C . VAL A 1 205 ? 18.383 6.281 -26.699 1.00 96.31 205 VAL A C 1
ATOM 1621 O O . VAL A 1 205 ? 18.112 5.534 -27.634 1.00 96.31 205 VAL A O 1
ATOM 1624 N N . ASP A 1 206 ? 19.635 6.656 -26.430 1.00 94.31 206 ASP A N 1
ATOM 1625 C CA . ASP A 1 206 ? 20.814 6.209 -27.189 1.00 94.31 206 ASP A CA 1
ATOM 1626 C C . ASP A 1 206 ? 20.673 6.363 -28.722 1.00 94.31 206 ASP A C 1
ATOM 1628 O O . ASP A 1 206 ? 21.190 5.564 -29.503 1.00 94.31 206 ASP A O 1
ATOM 1632 N N . GLY A 1 207 ? 19.936 7.388 -29.172 1.00 93.69 207 GLY A N 1
ATOM 1633 C CA . GLY A 1 207 ? 19.667 7.637 -30.594 1.00 93.69 207 GLY A CA 1
ATOM 1634 C C . GLY A 1 207 ? 18.580 6.755 -31.226 1.00 93.69 207 GLY A C 1
ATOM 1635 O O . GLY A 1 207 ? 18.447 6.759 -32.450 1.00 93.69 207 GLY A O 1
ATOM 1636 N N . TYR A 1 208 ? 17.804 6.021 -30.426 1.00 95.25 208 TYR A N 1
ATOM 1637 C CA . TYR A 1 208 ? 16.631 5.256 -30.854 1.00 95.25 208 TYR A CA 1
ATOM 1638 C C . TYR A 1 208 ? 15.349 5.859 -30.282 1.00 95.25 208 TYR A C 1
ATOM 1640 O O . TYR A 1 208 ? 15.285 6.192 -29.099 1.00 95.25 208 TYR A O 1
ATOM 1648 N N . GLU A 1 209 ? 14.322 5.990 -31.118 1.00 96.81 209 GLU A N 1
ATOM 1649 C CA . GLU A 1 209 ? 13.006 6.454 -30.680 1.00 96.81 209 GLU A CA 1
ATOM 1650 C C . GLU A 1 209 ? 12.243 5.300 -30.015 1.00 96.81 209 GLU A C 1
ATOM 1652 O O . GLU A 1 20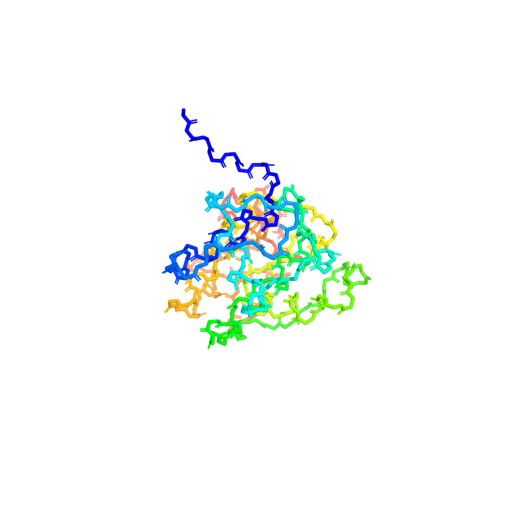9 ? 12.187 4.192 -30.557 1.00 96.81 209 GLU A O 1
ATOM 1657 N N . VAL A 1 210 ? 11.651 5.558 -28.848 1.00 97.38 210 VAL A N 1
ATOM 1658 C CA . VAL A 1 210 ? 10.704 4.652 -28.184 1.00 97.38 210 VAL A CA 1
ATOM 1659 C C . VAL A 1 210 ? 9.296 5.233 -28.254 1.00 97.38 210 VAL A C 1
ATOM 1661 O O . VAL A 1 210 ? 9.100 6.433 -28.048 1.00 97.38 210 VAL A O 1
ATOM 1664 N N . ASP A 1 211 ? 8.314 4.393 -28.570 1.00 96.62 211 ASP A N 1
ATOM 1665 C CA . ASP A 1 211 ? 6.920 4.805 -28.734 1.00 96.62 211 ASP A CA 1
ATOM 1666 C C . ASP A 1 211 ? 6.178 5.006 -27.396 1.00 96.62 211 ASP A C 1
ATOM 1668 O O . ASP A 1 211 ? 6.758 4.935 -26.309 1.00 96.62 211 ASP A O 1
ATOM 1672 N N . GLU A 1 212 ? 4.873 5.275 -27.466 1.00 95.94 212 GLU A N 1
ATOM 1673 C CA . GLU A 1 212 ? 4.018 5.491 -26.290 1.00 95.94 212 GLU A CA 1
ATOM 1674 C C . GLU A 1 212 ? 3.868 4.261 -25.384 1.00 95.94 212 GLU A C 1
ATOM 1676 O O . GLU A 1 212 ? 3.513 4.400 -24.213 1.00 95.94 212 GLU A O 1
ATOM 1681 N N . ASN A 1 213 ? 4.179 3.071 -25.902 1.00 94.94 213 ASN A N 1
ATOM 1682 C CA . ASN A 1 213 ? 4.198 1.809 -25.170 1.00 94.94 213 ASN A CA 1
ATOM 1683 C C . ASN A 1 213 ? 5.621 1.437 -24.710 1.00 94.94 213 ASN A C 1
ATOM 1685 O O . ASN A 1 213 ? 5.818 0.371 -24.130 1.00 94.94 213 ASN A O 1
ATOM 1689 N N . GLY A 1 214 ? 6.609 2.300 -24.970 1.00 96.00 214 GLY A N 1
ATOM 1690 C CA . GLY A 1 214 ? 8.021 2.101 -24.648 1.00 96.00 214 GLY A CA 1
ATOM 1691 C C . GLY A 1 214 ? 8.757 1.140 -25.581 1.00 96.00 214 GLY A C 1
ATOM 1692 O O . GLY A 1 214 ? 9.895 0.769 -25.292 1.00 96.00 214 GLY A O 1
ATOM 1693 N N . MET A 1 215 ? 8.137 0.733 -26.692 1.00 97.38 215 MET A N 1
ATOM 1694 C CA . MET A 1 215 ? 8.763 -0.138 -27.683 1.00 97.38 215 MET A CA 1
ATOM 1695 C C . MET A 1 215 ? 9.718 0.683 -28.549 1.00 97.38 215 MET A C 1
ATOM 1697 O O . MET A 1 215 ? 9.338 1.720 -29.099 1.00 97.38 215 MET A O 1
ATOM 1701 N N . ARG A 1 216 ? 10.958 0.211 -28.704 1.00 97.19 216 ARG A N 1
ATOM 1702 C CA . ARG A 1 216 ? 11.910 0.782 -29.661 1.00 97.19 216 ARG A CA 1
ATOM 1703 C C . ARG A 1 216 ? 11.350 0.662 -31.074 1.00 97.19 216 ARG A C 1
ATOM 1705 O O . ARG A 1 216 ? 11.028 -0.442 -31.508 1.00 97.19 216 ARG A O 1
ATOM 1712 N N . LYS A 1 217 ? 11.290 1.774 -31.799 1.00 94.44 217 LYS A N 1
ATOM 1713 C CA . LYS A 1 217 ? 10.954 1.773 -33.222 1.00 94.44 217 LYS A CA 1
ATOM 1714 C C . LYS A 1 217 ? 12.131 1.235 -34.029 1.00 94.44 217 LYS A C 1
ATOM 1716 O O . LYS A 1 217 ? 13.290 1.551 -33.742 1.00 94.44 217 LYS A O 1
ATOM 1721 N N . ASP A 1 218 ? 11.828 0.423 -35.033 1.00 81.56 218 ASP A N 1
ATOM 1722 C CA . ASP A 1 218 ? 12.817 0.052 -36.038 1.00 81.56 218 ASP A CA 1
ATOM 1723 C C . ASP A 1 218 ? 13.204 1.294 -36.856 1.00 81.56 218 ASP A C 1
ATOM 1725 O O . ASP A 1 218 ? 12.390 2.203 -37.039 1.00 81.56 218 ASP A O 1
ATOM 1729 N N . LYS A 1 219 ? 14.475 1.360 -37.265 1.00 61.47 219 LYS A N 1
ATOM 1730 C CA . LYS A 1 219 ? 15.008 2.465 -38.074 1.00 61.47 219 LYS A CA 1
ATOM 1731 C C . LYS A 1 219 ? 14.544 2.387 -39.521 1.00 61.47 219 LYS A C 1
ATOM 1733 O O . LYS A 1 219 ? 14.473 1.253 -40.043 1.00 61.47 219 LYS A O 1
#

Nearest PDB structures (foldseek):
  7pl5-assembly1_AAA  TM=9.387E-01  e=4.002E-05  Streptococcus pneumoniae R6
  3hia-assembly3_B  TM=8.987E-01  e=2.781E-05  Streptococcus pneumoniae R6
  2x8m-assembly1_A  TM=9.006E-01  e=5.760E-05  Streptococcus pneumoniae R6
  2wwc-assembly1_A  TM=9.378E-01  e=1.521E-04  Streptococcus pneumoniae R6
  2ww5-assembly1_A  TM=9.371E-01  e=1.939E-04  Streptococcus pneumoniae R6

Solvent-accessible surface area (backbone atoms only — not comparable to full-atom values): 12013 Å² total; per-residue (Å²): 134,92,73,87,56,47,83,43,66,34,22,49,39,56,51,38,36,51,51,31,58,74,67,65,59,69,51,84,81,37,72,64,57,84,29,78,80,45,66,60,82,42,97,47,40,26,27,49,48,51,32,42,74,57,58,25,44,76,53,82,47,93,45,32,56,57,49,79,41,67,33,30,42,37,57,51,29,35,33,53,45,29,42,30,55,62,67,71,45,77,79,55,79,49,31,70,85,77,85,39,74,49,53,86,67,46,54,79,94,27,48,66,25,46,50,50,29,38,15,42,56,36,50,50,42,32,74,83,39,26,65,57,36,80,43,71,34,29,38,45,57,51,49,52,29,51,50,41,47,52,49,43,76,76,40,63,73,72,65,45,41,81,43,66,43,70,67,72,42,45,33,39,25,56,95,32,38,74,44,45,68,41,78,46,76,57,93,93,38,42,34,41,19,36,82,76,20,39,55,45,47,64,42,76,54,99,89,38,48,21,36,86,84,17,42,52,56,83,132

pLDDT: mean 92.24, std 7.53, range [41.88, 98.75]

Mean predicted aligned error: 5.59 Å

Radius of gyration: 19.79 Å; Cα contacts (8 Å, |Δi|>4): 369; chains: 1; bounding box: 46×28×64 Å

Sequence (219 aa):
MKKFSPDSYITRGALVTALGRMAELDTNKYTTSSFTDIKAGTTYSPYIEWACEEGIIKGISNDKFAPNRPITREEVALILQNYANATYYKLPITREMTTYADASSISSPYKDAVNAMQQAGIMMGGSNHMFNPKSYTTRAEVSSMLHRFIKLTIDPATAQGWEIDDSGQWLYYKEGLMVANKWLQIDDKWYYFNADGSLAKSTLVDGYEVDENGMRKDK